Protein AF-A0A6C2UTR2-F1 (afdb_monomer_lite)

Foldseek 3Di:
DDDDDDDPPPPPPPDPPLLVVLLVVCVVLVHDNVLSVLLSVLCVVLVHDSVLSSLLCPLLSVCSVVVADSVVLSVLLSVCSVVSHDSVVSSVSSVLLSVLLVLLLVLLCVLHPDQDPCNNVSSNLSSVLVVLPQDSVLSSCLSPDDDDDDSQQSSLLSVLLSLCVNLPHDNVLSSVLSVVSVVVVHHNVLSVVLSVQQSVCVVVVHDSVVSVVPSPPPVD

Organism: NCBI:txid2750658

pLDDT: mean 91.08, std 14.04, range [39.28, 98.44]

Sequence (220 aa):
MLVCSAAVAGHEQNPSKDWNRLREKNLQLGLPVERVDQTLGACRKSGLPVENADALLCSVYTAQAEGLPTECVFLKIEEGLAKRIAWTDVQAAAGNRLDCLRRADQLVMSGRQERGGQHQHLVMHTCVALESGLPEEVIQSVFSRPGGFRYGRVIHVIEAGETLQLSGLAPKDTLHIMHDCLDRNLNGIEVSRVVDVVLAGHRAGKDFETIHAGLWVQSN

Radius of gyration: 22.05 Å; chains: 1; bounding box: 60×54×58 Å

Structure (mmCIF, N/CA/C/O backbone):
data_AF-A0A6C2UTR2-F1
#
_entry.id   AF-A0A6C2UTR2-F1
#
loop_
_atom_site.group_PDB
_atom_site.id
_atom_site.type_symbol
_atom_site.label_atom_id
_atom_site.label_alt_id
_atom_site.label_comp_id
_atom_site.label_asym_id
_atom_site.label_entity_id
_atom_site.label_seq_id
_atom_site.pdbx_PDB_ins_code
_atom_site.Cartn_x
_atom_site.Cartn_y
_atom_site.Cartn_z
_atom_site.occupancy
_atom_site.B_iso_or_equiv
_atom_site.auth_seq_id
_atom_site.auth_comp_id
_atom_site.auth_asym_id
_atom_site.auth_atom_id
_atom_site.pdbx_PDB_model_num
ATOM 1 N N . MET A 1 1 ? -35.515 43.428 4.720 1.00 42.47 1 MET A N 1
ATOM 2 C CA . MET A 1 1 ? -35.618 42.091 4.095 1.00 42.47 1 MET A CA 1
ATOM 3 C C . MET A 1 1 ? -34.495 41.231 4.641 1.00 42.47 1 MET A C 1
ATOM 5 O O . MET A 1 1 ? -33.436 41.768 4.932 1.00 42.47 1 MET A O 1
ATOM 9 N N . LEU A 1 2 ? -34.810 39.967 4.915 1.00 42.34 2 LEU A N 1
ATOM 10 C CA . LEU A 1 2 ? -34.200 39.119 5.938 1.00 42.34 2 LEU A CA 1
ATOM 11 C C . LEU A 1 2 ? -32.740 38.722 5.683 1.00 42.34 2 LEU A C 1
ATOM 13 O O . LEU A 1 2 ? -32.374 38.296 4.593 1.00 42.34 2 LEU A O 1
ATOM 17 N N . VAL A 1 3 ? -31.960 38.792 6.762 1.00 44.38 3 VAL A N 1
ATOM 18 C CA . VAL A 1 3 ? -30.655 38.153 6.948 1.00 44.38 3 VAL A CA 1
ATOM 19 C C . VAL A 1 3 ? -30.917 36.710 7.385 1.00 44.38 3 VAL A C 1
ATOM 21 O O . VAL A 1 3 ? -31.488 36.492 8.452 1.00 44.38 3 VAL A O 1
ATOM 24 N N . CYS A 1 4 ? -30.525 35.724 6.578 1.00 45.75 4 CYS A N 1
ATOM 25 C CA . CYS A 1 4 ? -30.547 34.315 6.977 1.00 45.75 4 CYS A CA 1
ATOM 26 C C . CYS A 1 4 ? -29.169 33.907 7.502 1.00 45.75 4 CYS A C 1
ATOM 28 O O . CYS A 1 4 ? -28.295 33.477 6.754 1.00 45.75 4 CYS A O 1
ATOM 30 N N . SER A 1 5 ? -29.001 34.039 8.816 1.00 46.03 5 SER A N 1
ATOM 31 C CA . SER A 1 5 ? -28.004 33.301 9.584 1.00 46.03 5 SER A CA 1
ATOM 32 C C . SER A 1 5 ? -28.430 31.834 9.672 1.00 46.03 5 SER A C 1
ATOM 34 O O . SER A 1 5 ? -29.499 31.537 10.199 1.00 46.03 5 SER A O 1
ATOM 36 N N . ALA A 1 6 ? -27.587 30.915 9.207 1.00 44.56 6 ALA A N 1
ATOM 37 C CA . ALA A 1 6 ? -27.685 29.500 9.550 1.00 44.56 6 ALA A CA 1
ATOM 38 C C . ALA A 1 6 ? -26.360 29.068 10.184 1.00 44.56 6 ALA A C 1
ATOM 40 O O . ALA A 1 6 ? -25.422 28.650 9.511 1.00 44.56 6 ALA A O 1
ATOM 41 N N . ALA A 1 7 ? -26.287 29.226 11.504 1.00 48.84 7 ALA A N 1
ATOM 42 C CA . ALA A 1 7 ? -25.289 28.575 12.329 1.00 48.84 7 ALA A CA 1
ATOM 43 C C . ALA A 1 7 ? -25.702 27.107 12.491 1.00 48.84 7 ALA A C 1
ATOM 45 O O . ALA A 1 7 ? -26.646 26.804 13.217 1.00 48.84 7 ALA A O 1
ATOM 46 N N . VAL A 1 8 ? -25.001 26.193 11.821 1.00 44.09 8 VAL A N 1
ATOM 47 C CA . VAL A 1 8 ? -25.040 24.768 12.169 1.00 44.09 8 VAL A CA 1
ATOM 48 C C . VAL A 1 8 ? -23.860 24.510 13.097 1.00 44.09 8 VAL A C 1
ATOM 50 O O . VAL A 1 8 ? -22.810 24.023 12.691 1.00 44.09 8 VAL A O 1
ATOM 53 N N . ALA A 1 9 ? -24.021 24.900 14.360 1.00 42.50 9 ALA A N 1
ATOM 54 C CA . ALA A 1 9 ? -23.202 24.366 15.436 1.00 42.50 9 ALA A CA 1
ATOM 55 C C . ALA A 1 9 ? -23.722 22.951 15.715 1.00 42.50 9 ALA A C 1
ATOM 57 O O . ALA A 1 9 ? -24.730 22.769 16.398 1.00 42.50 9 ALA A O 1
ATOM 58 N N . GLY A 1 10 ? -23.084 21.949 15.108 1.00 39.66 10 GLY A N 1
ATOM 59 C CA . GLY A 1 10 ? -23.336 20.559 15.458 1.00 39.66 10 GLY A CA 1
ATOM 60 C C . GLY A 1 10 ? -23.041 20.373 16.941 1.00 39.66 10 GLY A C 1
ATOM 61 O O . GLY A 1 10 ? -21.934 20.659 17.387 1.00 39.66 10 GLY A O 1
ATOM 62 N N . HIS A 1 11 ? -24.039 19.940 17.710 1.00 42.47 11 HIS A N 1
ATOM 63 C CA . HIS A 1 11 ? -23.833 19.472 19.071 1.00 42.47 11 HIS A CA 1
ATOM 64 C C . HIS A 1 11 ? -22.743 18.397 19.063 1.00 42.47 11 HIS A C 1
ATOM 66 O O . HIS A 1 11 ? -22.973 17.277 18.603 1.00 42.47 11 HIS A O 1
ATOM 72 N N . GLU A 1 12 ? -21.567 18.731 19.592 1.00 47.88 12 GLU A N 1
ATOM 73 C CA . GLU A 1 12 ? -20.592 17.757 20.065 1.00 47.88 12 GLU A CA 1
ATOM 74 C C . GLU A 1 12 ? -21.235 17.011 21.238 1.00 47.88 12 GLU A C 1
ATOM 76 O O . GLU A 1 12 ? -21.092 17.367 22.406 1.00 47.88 12 GLU A O 1
ATOM 81 N N . GLN A 1 13 ? -22.048 16.002 20.921 1.00 56.03 13 GLN A N 1
ATOM 82 C CA . GLN A 1 13 ? -22.496 15.035 21.907 1.00 56.03 13 GLN A CA 1
ATOM 83 C C . GLN A 1 13 ? -21.241 14.386 22.482 1.00 56.03 13 GLN A C 1
ATOM 85 O O . GLN A 1 13 ? -20.500 13.707 21.764 1.00 56.03 13 GLN A O 1
ATOM 90 N N . ASN A 1 14 ? -21.004 14.623 23.773 1.00 60.59 14 ASN A N 1
ATOM 91 C CA . ASN A 1 14 ? -19.973 13.921 24.521 1.00 60.59 14 ASN A CA 1
ATOM 92 C C . ASN A 1 14 ? -20.080 12.418 24.207 1.00 60.59 14 ASN A C 1
ATOM 94 O O . ASN A 1 14 ? -21.179 11.862 24.326 1.00 60.59 14 ASN A O 1
ATOM 98 N N . PRO A 1 15 ? -18.985 11.764 23.773 1.00 70.75 15 PRO A N 1
ATOM 99 C CA . PRO A 1 15 ? -19.014 10.347 23.449 1.00 70.75 15 PRO A CA 1
ATOM 100 C C . PRO A 1 15 ? -19.557 9.545 24.636 1.00 70.75 15 PRO A C 1
ATOM 102 O O . PRO A 1 15 ? -19.283 9.876 25.795 1.00 70.75 15 PRO A O 1
ATOM 105 N N . SER A 1 16 ? -20.328 8.487 24.359 1.00 85.12 16 SER A N 1
ATOM 106 C CA . SER A 1 16 ? -20.772 7.578 25.421 1.00 85.12 16 SER A CA 1
ATOM 107 C C . SER A 1 16 ? -19.560 7.005 26.171 1.00 85.12 16 SER A C 1
ATOM 109 O O . SER A 1 16 ? -18.440 6.971 25.649 1.00 85.12 16 SER A O 1
ATOM 111 N N . LYS A 1 17 ? -19.775 6.530 27.405 1.00 92.38 17 LYS A N 1
ATOM 112 C CA . LYS A 1 17 ? -18.711 5.920 28.224 1.00 92.38 17 LYS A CA 1
ATOM 113 C C . LYS A 1 17 ? -17.965 4.806 27.476 1.00 92.38 17 LYS A C 1
ATOM 115 O O . LYS A 1 17 ? -16.753 4.687 27.629 1.00 92.38 17 LYS A O 1
ATOM 120 N N . ASP A 1 18 ? -18.667 4.054 26.633 1.00 94.88 18 ASP A N 1
ATOM 121 C CA . ASP A 1 18 ? -18.095 2.943 25.870 1.00 94.88 18 ASP A CA 1
ATOM 122 C C . ASP A 1 18 ? -17.128 3.421 24.775 1.00 94.88 18 ASP A C 1
ATOM 124 O O . ASP A 1 18 ? -16.055 2.843 24.612 1.00 94.88 18 ASP A O 1
ATOM 128 N N . TRP A 1 19 ? -17.432 4.533 24.093 1.00 96.69 19 TRP A N 1
ATOM 129 C CA . TRP A 1 19 ? -16.513 5.144 23.122 1.00 96.69 19 TRP A CA 1
ATOM 130 C C . TRP A 1 19 ? -15.239 5.672 23.783 1.00 96.69 19 TRP A C 1
ATOM 132 O O . TRP A 1 19 ? -14.149 5.488 23.242 1.00 96.69 19 TRP A O 1
ATOM 142 N N . ASN A 1 20 ? -15.357 6.293 24.960 1.00 96.31 20 ASN A N 1
ATOM 143 C CA . ASN A 1 20 ? -14.189 6.759 25.713 1.00 96.31 20 ASN A CA 1
ATOM 144 C C . ASN A 1 20 ? -13.318 5.585 26.170 1.00 96.31 20 ASN A C 1
ATOM 146 O O . ASN A 1 20 ? -12.100 5.642 26.035 1.00 96.31 20 ASN A O 1
ATOM 150 N N . ARG A 1 21 ? -13.933 4.484 26.615 1.00 97.31 21 ARG A N 1
ATOM 151 C CA . ARG A 1 21 ? -13.210 3.261 26.976 1.00 97.31 21 ARG A CA 1
ATOM 152 C C . ARG A 1 21 ? -12.480 2.647 25.779 1.00 97.31 21 ARG A C 1
ATOM 154 O O . ARG A 1 21 ? -11.331 2.234 25.917 1.00 97.31 21 ARG A O 1
ATOM 161 N N . LEU A 1 22 ? -13.119 2.598 24.608 1.00 97.50 22 LEU A N 1
ATOM 162 C CA . LEU A 1 22 ? -12.481 2.118 23.379 1.00 97.50 22 LEU A CA 1
ATOM 163 C C . LEU A 1 22 ? -11.300 3.014 22.976 1.00 97.50 22 LEU A C 1
ATOM 165 O O . LEU A 1 22 ? -10.231 2.511 22.625 1.00 97.50 22 LEU A O 1
ATOM 169 N N . ARG A 1 23 ? -11.460 4.336 23.082 1.00 97.62 23 ARG A N 1
ATOM 170 C CA . ARG A 1 23 ? -10.378 5.301 22.863 1.00 97.62 23 ARG A CA 1
ATOM 171 C C . ARG A 1 23 ? -9.209 5.055 23.816 1.00 97.62 23 ARG A C 1
ATOM 173 O O . ARG A 1 23 ? -8.085 4.887 23.360 1.00 97.62 23 ARG A O 1
ATOM 180 N N . GLU A 1 24 ? -9.461 4.981 25.120 1.00 97.94 24 GLU A N 1
ATOM 181 C CA . GLU A 1 24 ? -8.429 4.726 26.136 1.00 97.94 24 GLU A CA 1
ATOM 182 C C . GLU A 1 24 ? -7.691 3.405 25.893 1.00 97.94 24 GLU A C 1
ATOM 184 O O . GLU A 1 24 ? -6.461 3.384 25.945 1.00 97.94 24 GLU A O 1
ATOM 189 N N . LYS A 1 25 ? -8.416 2.333 25.542 1.00 97.50 25 LYS A N 1
ATOM 190 C CA . LYS A 1 25 ? -7.827 1.047 25.131 1.00 97.50 25 LYS A CA 1
ATOM 191 C C . LYS A 1 25 ? -6.823 1.236 23.988 1.00 97.50 25 LYS A C 1
ATOM 193 O O . LYS A 1 25 ? -5.709 0.733 24.070 1.00 97.50 25 LYS A O 1
ATOM 198 N N . ASN A 1 26 ? -7.195 1.969 22.939 1.00 97.50 26 ASN A N 1
ATOM 199 C CA . ASN A 1 26 ? -6.325 2.217 21.785 1.00 97.50 26 ASN A CA 1
ATOM 200 C C . ASN A 1 26 ? -5.063 3.013 22.162 1.00 97.50 26 ASN A C 1
ATOM 202 O O . ASN A 1 26 ? -3.967 2.687 21.710 1.00 97.50 26 ASN A O 1
ATOM 206 N N . LEU A 1 27 ? -5.200 4.023 23.025 1.00 97.56 27 LEU A N 1
ATOM 207 C CA . LEU A 1 27 ? -4.064 4.823 23.494 1.00 97.56 27 LEU A CA 1
ATOM 208 C C . LEU A 1 27 ? -3.104 4.012 24.372 1.00 97.56 27 LEU A C 1
ATOM 210 O O . LEU A 1 27 ? -1.891 4.168 24.262 1.00 97.56 27 LEU A O 1
ATOM 214 N N . GLN A 1 28 ? -3.626 3.108 25.205 1.00 97.50 28 GLN A N 1
ATOM 215 C CA . GLN A 1 28 ? -2.810 2.190 26.009 1.00 97.50 28 GLN A CA 1
ATOM 216 C C . GLN A 1 28 ? -2.001 1.206 25.151 1.00 97.50 28 GLN A C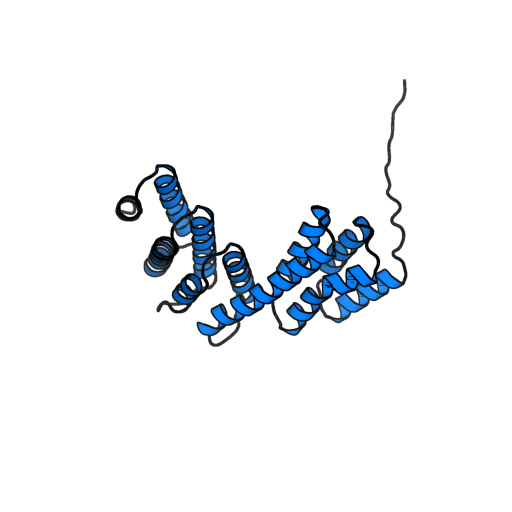 1
ATOM 218 O O . GLN A 1 28 ? -0.939 0.764 25.578 1.00 97.50 28 GLN A O 1
ATOM 223 N N . LEU A 1 29 ? -2.462 0.899 23.933 1.00 96.12 29 LEU A N 1
ATOM 224 C CA . LEU A 1 29 ? -1.715 0.109 22.947 1.00 96.12 29 LEU A CA 1
ATOM 225 C C . LEU A 1 29 ? -0.618 0.917 22.226 1.00 96.12 29 LEU A C 1
ATOM 227 O O . LEU A 1 29 ? 0.095 0.372 21.383 1.00 96.12 29 LEU A O 1
ATOM 231 N N . GLY A 1 30 ? -0.470 2.207 22.545 1.00 96.62 30 GLY A N 1
ATOM 232 C CA . GLY A 1 30 ? 0.535 3.089 21.952 1.00 96.62 30 GLY A CA 1
ATOM 233 C C . GLY A 1 30 ? 0.161 3.625 20.569 1.00 96.62 30 GLY A C 1
ATOM 234 O O . GLY A 1 30 ? 1.041 4.093 19.849 1.00 96.62 30 GLY A O 1
ATOM 235 N N . LEU A 1 31 ? -1.117 3.559 20.179 1.00 97.12 31 LEU A N 1
ATOM 236 C CA . LEU A 1 31 ? -1.581 4.117 18.908 1.00 97.12 31 LEU A CA 1
ATOM 237 C C . LEU A 1 31 ? -1.642 5.659 18.970 1.00 97.12 31 LEU A C 1
ATOM 239 O O . LEU A 1 31 ? -1.995 6.210 20.018 1.00 97.12 31 LEU A O 1
ATOM 243 N N . PRO A 1 32 ? -1.341 6.377 17.867 1.00 96.31 32 PRO A N 1
ATOM 244 C CA . PRO A 1 32 ? -1.358 7.839 17.855 1.00 96.31 32 PRO A CA 1
ATOM 245 C C . PRO A 1 32 ? -2.750 8.412 18.143 1.00 96.31 32 PRO A C 1
ATOM 247 O O . PRO A 1 32 ? -3.731 8.013 17.514 1.00 96.31 32 PRO A O 1
ATOM 250 N N . VAL A 1 33 ? -2.818 9.402 19.041 1.00 96.94 33 VAL A N 1
ATOM 251 C CA . VAL A 1 33 ? -4.075 10.044 19.472 1.00 96.94 33 VAL A CA 1
ATOM 252 C C . VAL A 1 33 ? -4.901 10.534 18.285 1.00 96.94 33 VAL A C 1
ATOM 254 O O . VAL A 1 33 ? -6.084 10.221 18.189 1.00 96.94 33 VAL A O 1
ATOM 257 N N . GLU A 1 34 ? -4.264 11.251 17.359 1.00 97.00 34 GLU A N 1
ATOM 258 C CA . GLU A 1 34 ? -4.920 11.838 16.187 1.00 97.00 34 GLU A CA 1
ATOM 259 C C . GLU A 1 34 ? -5.588 10.773 15.306 1.00 97.00 34 GLU A C 1
ATOM 261 O O . GLU A 1 34 ? -6.735 10.944 14.892 1.00 97.00 34 GLU A O 1
ATOM 266 N N . ARG A 1 35 ? -4.911 9.641 15.074 1.00 96.25 35 ARG A N 1
ATOM 267 C CA . ARG A 1 35 ? -5.432 8.543 14.243 1.00 96.25 35 ARG A CA 1
ATOM 268 C C . ARG A 1 35 ? -6.582 7.816 14.922 1.00 96.25 35 ARG A C 1
ATOM 270 O O . ARG A 1 35 ? -7.610 7.575 14.292 1.00 96.25 35 ARG A O 1
ATOM 277 N N . VAL A 1 36 ? -6.455 7.545 16.222 1.00 97.56 36 VAL A N 1
ATOM 278 C CA . VAL A 1 36 ? -7.532 6.943 17.021 1.00 97.56 36 VAL A CA 1
ATOM 279 C C . VAL A 1 36 ? -8.775 7.833 17.000 1.00 97.56 36 VAL A C 1
ATOM 281 O O . VAL A 1 36 ? -9.871 7.358 16.702 1.00 97.56 36 VAL A O 1
ATOM 284 N N . ASP A 1 37 ? -8.620 9.132 17.256 1.00 97.38 37 ASP A N 1
ATOM 285 C CA . ASP A 1 37 ? -9.743 10.071 17.308 1.00 97.38 37 ASP A CA 1
ATOM 286 C C . ASP A 1 37 ? -10.425 10.240 15.947 1.00 97.38 37 ASP A C 1
ATOM 288 O O . ASP A 1 37 ? -11.661 10.239 15.867 1.00 97.38 37 ASP A O 1
ATOM 292 N N . GLN A 1 38 ? -9.641 10.312 14.871 1.00 97.69 38 GLN A N 1
ATOM 293 C CA . GLN A 1 38 ? -10.151 10.393 13.506 1.00 97.69 38 GLN A CA 1
ATOM 294 C C . GLN A 1 38 ? -10.949 9.141 13.120 1.00 97.69 38 GLN A C 1
ATOM 296 O O . GLN A 1 38 ? -12.109 9.259 12.707 1.00 97.69 38 GLN A O 1
ATOM 301 N N . THR A 1 39 ? -10.378 7.947 13.304 1.00 98.19 39 THR A N 1
ATOM 302 C CA . THR A 1 39 ? -11.033 6.687 12.929 1.00 98.19 39 THR A CA 1
ATOM 303 C C . THR A 1 39 ? -12.283 6.428 13.776 1.00 98.19 39 THR A C 1
ATOM 305 O O . THR A 1 39 ? -13.343 6.124 13.226 1.00 98.19 39 THR A O 1
ATOM 308 N N . LEU A 1 40 ? -12.238 6.637 15.099 1.00 98.06 40 LEU A N 1
ATOM 309 C CA . LEU A 1 40 ? -13.432 6.511 15.950 1.00 98.06 40 LEU A CA 1
ATOM 310 C C . LEU A 1 40 ? -14.497 7.566 15.606 1.00 98.06 40 LEU A C 1
ATOM 312 O O . LEU A 1 40 ? -15.699 7.305 15.696 1.00 98.06 40 LEU A O 1
ATOM 316 N N . GLY A 1 41 ? -14.082 8.764 15.186 1.00 97.12 41 GLY A N 1
ATOM 317 C CA . GLY A 1 41 ? -14.970 9.771 14.611 1.00 97.12 41 GLY A CA 1
ATOM 318 C C . GLY A 1 41 ? -15.674 9.280 13.341 1.00 97.12 41 GLY A C 1
ATOM 319 O O . GLY A 1 41 ? -16.887 9.455 13.214 1.00 97.12 41 GLY A O 1
ATOM 320 N N . ALA A 1 42 ? -14.947 8.629 12.428 1.00 97.50 42 ALA A N 1
ATOM 321 C CA . ALA A 1 42 ? -15.505 8.042 11.209 1.00 97.50 42 ALA A CA 1
ATOM 322 C C . ALA A 1 42 ? -16.491 6.898 11.510 1.00 97.50 42 ALA A C 1
ATOM 324 O O . ALA A 1 42 ? -17.577 6.857 10.923 1.00 97.50 42 ALA A O 1
ATOM 325 N N . CYS A 1 43 ? -16.175 6.025 12.474 1.00 97.62 43 CYS A N 1
ATOM 326 C CA . CYS A 1 43 ? -17.078 4.959 12.915 1.00 97.62 43 CYS A CA 1
ATOM 327 C C . CYS A 1 43 ? -18.399 5.521 13.460 1.00 97.62 43 CYS A C 1
ATOM 329 O O . CYS A 1 43 ? -19.476 5.101 13.033 1.00 97.62 43 CYS A O 1
ATOM 331 N N . ARG A 1 44 ? -18.328 6.533 14.339 1.00 96.69 44 ARG A N 1
ATOM 332 C CA . ARG A 1 44 ? -19.515 7.208 14.892 1.00 96.69 44 ARG A CA 1
ATOM 333 C C . ARG A 1 44 ? -20.367 7.862 13.808 1.00 96.69 44 ARG A C 1
ATOM 335 O O . ARG A 1 44 ? -21.580 7.677 13.793 1.00 96.69 44 ARG A O 1
ATOM 342 N N . LYS A 1 45 ? -19.742 8.588 12.876 1.00 96.19 45 LYS A N 1
ATOM 343 C CA . LYS A 1 45 ? -20.438 9.217 11.736 1.00 96.19 45 LYS A CA 1
ATOM 344 C C . LYS A 1 45 ? -21.130 8.195 10.831 1.00 96.19 45 LYS A C 1
ATOM 346 O O . LYS A 1 45 ? -22.140 8.522 10.218 1.00 96.19 45 LYS A O 1
ATOM 351 N N . SER A 1 46 ? -20.609 6.971 10.779 1.00 95.31 46 SER A N 1
ATOM 352 C CA . SER A 1 46 ? -21.187 5.856 10.021 1.00 95.31 46 SER A CA 1
ATOM 353 C C . SER A 1 46 ? -22.281 5.103 10.791 1.00 95.31 46 SER A C 1
ATOM 355 O O . SER A 1 46 ? -22.821 4.128 10.278 1.00 95.31 46 SER A O 1
ATOM 357 N N . GLY A 1 47 ? -22.613 5.531 12.016 1.00 95.56 47 GLY A N 1
ATOM 358 C CA . GLY A 1 47 ? -23.648 4.909 12.845 1.00 95.56 47 GLY A CA 1
ATOM 359 C C . GLY A 1 47 ? -23.264 3.535 13.396 1.00 95.56 47 GLY A C 1
ATOM 360 O O . GLY A 1 47 ? -24.148 2.751 13.736 1.00 95.56 47 GLY A O 1
ATOM 361 N N . LEU A 1 48 ? -21.967 3.216 13.465 1.00 96.69 48 LEU A N 1
ATOM 362 C CA . LEU A 1 48 ? -21.515 1.913 13.943 1.00 96.69 48 LEU A CA 1
ATOM 363 C C . LEU A 1 48 ? -21.674 1.782 15.464 1.00 96.69 48 LEU A C 1
ATOM 365 O O . LEU A 1 48 ? -21.291 2.703 16.187 1.00 96.69 48 LEU A O 1
ATOM 369 N N . PRO A 1 49 ? -22.162 0.633 15.967 1.00 96.75 49 PRO A N 1
ATOM 370 C CA . PRO A 1 49 ? -22.013 0.262 17.371 1.00 96.75 49 PRO A CA 1
ATOM 371 C C . PRO A 1 49 ? -20.535 0.185 17.780 1.00 96.75 49 PRO A C 1
ATOM 373 O O . PRO A 1 49 ? -19.667 -0.104 16.949 1.00 96.75 49 PRO A O 1
ATOM 376 N N . VAL A 1 50 ? -20.246 0.414 19.065 1.00 97.06 50 VAL A N 1
ATOM 377 C CA . VAL A 1 50 ? -18.873 0.401 19.611 1.00 97.06 50 VAL A CA 1
ATOM 378 C C . VAL A 1 50 ? -18.200 -0.950 19.391 1.00 97.06 50 VAL A C 1
ATOM 380 O O . VAL A 1 50 ? -17.014 -1.002 19.079 1.00 97.06 50 VAL A O 1
ATOM 383 N N . GLU A 1 51 ? -18.954 -2.039 19.503 1.00 96.88 51 GLU A N 1
ATOM 384 C CA . GLU A 1 51 ? -18.465 -3.407 19.348 1.00 96.88 51 GLU A CA 1
ATOM 385 C C . GLU A 1 51 ? -17.967 -3.654 17.918 1.00 96.88 51 GLU A C 1
ATOM 387 O O . GLU A 1 51 ? -16.902 -4.236 17.715 1.00 96.88 51 GLU A O 1
ATOM 392 N N . ASN A 1 52 ? -18.690 -3.134 16.921 1.00 97.94 52 ASN A N 1
ATOM 393 C CA . ASN A 1 52 ? -18.296 -3.238 15.515 1.00 97.94 52 ASN A CA 1
ATOM 394 C C . ASN A 1 52 ? -17.105 -2.323 15.200 1.00 97.94 52 ASN A C 1
ATOM 396 O O . ASN A 1 52 ? -16.247 -2.682 14.395 1.00 97.94 52 ASN A O 1
ATOM 400 N N . ALA A 1 53 ? -17.026 -1.152 15.839 1.00 97.75 53 ALA A N 1
ATOM 401 C CA . ALA A 1 53 ? -15.866 -0.274 15.720 1.00 97.75 53 ALA A CA 1
ATOM 402 C C . ALA A 1 53 ? -14.601 -0.913 16.318 1.00 97.75 53 ALA A C 1
ATOM 404 O O . ALA A 1 53 ? -13.536 -0.828 15.712 1.00 97.75 53 ALA A O 1
ATOM 405 N N . ASP A 1 54 ? -14.711 -1.596 17.463 1.00 98.00 54 ASP A N 1
ATOM 406 C CA . ASP A 1 54 ? -13.591 -2.339 18.050 1.00 98.00 54 ASP A CA 1
ATOM 407 C C . ASP A 1 54 ? -13.168 -3.516 17.153 1.00 98.00 54 ASP A C 1
ATOM 409 O O . ASP A 1 54 ? -11.978 -3.722 16.924 1.00 98.00 54 ASP A O 1
ATOM 413 N N . ALA A 1 55 ? -14.135 -4.234 16.569 1.00 97.12 55 ALA A N 1
ATOM 414 C CA . ALA A 1 55 ? -13.872 -5.324 15.628 1.00 97.12 55 ALA A CA 1
ATOM 415 C C . ALA A 1 55 ? -13.175 -4.854 14.334 1.00 97.12 55 ALA A C 1
ATOM 417 O O . ALA A 1 55 ? -12.313 -5.560 13.805 1.00 97.12 55 ALA A O 1
ATOM 418 N N . LEU A 1 56 ? -13.508 -3.660 13.830 1.00 97.06 56 LEU A N 1
ATOM 419 C CA . LEU A 1 56 ? -12.814 -3.034 12.695 1.00 97.06 56 LEU A CA 1
ATOM 420 C C . LEU A 1 56 ? -11.341 -2.744 13.004 1.00 97.06 56 LEU A C 1
ATOM 422 O O . LEU A 1 56 ? -10.487 -2.878 12.130 1.00 97.06 56 LEU A O 1
ATOM 426 N N . LEU A 1 57 ? -11.036 -2.370 14.248 1.00 98.06 57 LEU A N 1
ATOM 427 C CA . LEU A 1 57 ? -9.684 -2.032 14.687 1.00 98.06 57 LEU A CA 1
ATOM 428 C C . LEU A 1 57 ? -8.814 -3.260 14.999 1.00 98.06 57 LEU A C 1
ATOM 430 O O . LEU A 1 57 ? -7.612 -3.100 15.205 1.00 98.06 57 LEU A O 1
ATOM 434 N N . CYS A 1 58 ? -9.356 -4.485 14.971 1.00 98.00 58 CYS A N 1
ATOM 435 C CA . CYS A 1 58 ? -8.579 -5.706 15.213 1.00 98.00 58 CYS A CA 1
ATOM 436 C C . CYS A 1 58 ? -7.312 -5.790 14.346 1.00 98.00 58 CYS A C 1
ATOM 438 O O . CYS A 1 58 ? -6.234 -6.044 14.880 1.00 98.00 58 CYS A O 1
ATOM 440 N N . SER A 1 59 ? -7.407 -5.497 13.045 1.00 98.19 59 SER A N 1
ATOM 441 C CA . SER A 1 59 ? -6.242 -5.517 12.148 1.00 98.19 59 SER A CA 1
ATOM 442 C C . SER A 1 59 ? -5.190 -4.464 12.517 1.00 98.19 59 SER A C 1
ATOM 444 O O . SER A 1 59 ? -3.996 -4.705 12.347 1.00 98.19 59 SER A O 1
ATOM 446 N N . VAL A 1 60 ? -5.608 -3.318 13.065 1.00 98.38 60 VAL A N 1
ATOM 447 C CA . VAL A 1 60 ? -4.700 -2.271 13.561 1.00 98.38 60 VAL A CA 1
ATOM 448 C C . VAL A 1 60 ? -3.964 -2.754 14.809 1.00 98.38 60 VAL A C 1
ATOM 450 O O . VAL A 1 60 ? -2.748 -2.595 14.901 1.00 98.38 60 VAL A O 1
ATOM 453 N N . TYR A 1 61 ? -4.676 -3.382 15.751 1.00 98.25 61 TYR A N 1
ATOM 454 C CA . TYR A 1 61 ? -4.066 -3.945 16.960 1.00 98.25 61 TYR A CA 1
ATOM 455 C C . TYR A 1 61 ? -3.020 -4.999 16.613 1.00 98.25 61 TYR A C 1
ATOM 457 O O . TYR A 1 61 ? -1.924 -4.994 17.172 1.00 98.25 61 TYR A O 1
ATOM 465 N N . THR A 1 62 ? -3.344 -5.880 15.668 1.00 98.25 62 THR A N 1
ATOM 466 C CA . THR A 1 62 ? -2.425 -6.920 15.217 1.00 98.25 62 THR A CA 1
ATOM 467 C C . THR A 1 62 ? -1.211 -6.332 14.499 1.00 98.25 62 THR A C 1
ATOM 469 O O . THR A 1 62 ? -0.091 -6.708 14.832 1.00 98.25 62 THR A O 1
ATOM 472 N N . ALA A 1 63 ? -1.395 -5.354 13.602 1.00 98.00 63 ALA A N 1
ATOM 473 C CA . ALA A 1 63 ? -0.276 -4.653 12.967 1.00 98.00 63 ALA A CA 1
ATOM 474 C C . ALA A 1 63 ? 0.659 -4.009 14.007 1.00 98.00 63 ALA A C 1
ATOM 476 O O . ALA A 1 63 ? 1.873 -4.193 13.939 1.00 98.00 63 ALA A O 1
ATOM 477 N N . GLN A 1 64 ? 0.098 -3.319 15.007 1.00 97.19 64 GLN A N 1
ATOM 478 C CA . GLN A 1 64 ? 0.864 -2.697 16.090 1.00 97.19 64 GLN A CA 1
ATOM 479 C C . GLN A 1 64 ? 1.664 -3.732 16.893 1.00 97.19 64 GLN A C 1
ATOM 481 O O . GLN A 1 64 ? 2.848 -3.524 17.156 1.00 97.19 64 GLN A O 1
ATOM 486 N N . ALA A 1 65 ? 1.037 -4.854 17.261 1.00 97.19 65 ALA A N 1
ATOM 487 C CA . ALA A 1 65 ? 1.681 -5.927 18.018 1.00 97.19 65 ALA A CA 1
ATOM 488 C C . ALA A 1 65 ? 2.830 -6.599 17.241 1.00 97.19 65 ALA A C 1
ATOM 490 O O . ALA A 1 65 ? 3.810 -7.030 17.843 1.00 97.19 65 ALA A O 1
ATOM 491 N N . GLU A 1 66 ? 2.737 -6.654 15.910 1.00 96.12 66 GLU A N 1
ATOM 492 C CA . GLU A 1 66 ? 3.774 -7.195 15.017 1.00 96.12 66 GLU A CA 1
ATOM 493 C C . GLU A 1 66 ? 4.856 -6.155 14.641 1.00 96.12 66 GLU A C 1
ATOM 495 O O . GLU A 1 66 ? 5.837 -6.462 13.951 1.00 96.12 66 GLU A O 1
ATOM 500 N N . GLY A 1 67 ? 4.708 -4.907 15.101 1.00 94.94 67 GLY A N 1
ATOM 501 C CA . GLY A 1 67 ? 5.592 -3.791 14.754 1.00 94.94 67 GLY A CA 1
ATOM 502 C C . GLY A 1 67 ? 5.485 -3.355 13.287 1.00 94.94 67 GLY A C 1
ATOM 503 O O . GLY A 1 67 ? 6.428 -2.763 12.752 1.00 94.94 67 GLY A O 1
ATOM 504 N N . LEU A 1 68 ? 4.363 -3.669 12.636 1.00 96.50 68 LEU A N 1
ATOM 505 C CA . LEU A 1 68 ? 4.051 -3.288 11.262 1.00 96.50 68 LEU A CA 1
ATOM 506 C C . LEU A 1 68 ? 3.463 -1.865 11.198 1.00 96.50 68 LEU A C 1
ATOM 508 O O . LEU A 1 68 ? 2.900 -1.376 12.180 1.00 96.50 68 LEU A O 1
ATOM 512 N N . PRO A 1 69 ? 3.555 -1.186 10.040 1.00 95.94 69 PRO A N 1
ATOM 513 C CA . PRO A 1 69 ? 2.940 0.125 9.845 1.00 95.94 69 PRO A CA 1
ATOM 514 C C . PRO A 1 69 ? 1.411 0.081 10.004 1.00 95.94 69 PRO A C 1
ATOM 516 O O . PRO A 1 69 ? 0.704 -0.510 9.190 1.00 95.94 69 PRO A O 1
ATOM 519 N N . THR A 1 70 ? 0.881 0.758 11.022 1.00 97.19 70 THR A N 1
ATOM 520 C CA . THR A 1 70 ? -0.567 0.807 11.305 1.00 97.19 70 THR A CA 1
ATOM 521 C C . THR A 1 70 ? -1.320 1.816 10.436 1.00 97.19 70 THR A C 1
ATOM 523 O O . THR A 1 70 ? -2.504 1.629 10.155 1.00 97.19 70 THR A O 1
ATOM 526 N N . GLU A 1 71 ? -0.633 2.859 9.961 1.00 95.62 71 GLU A N 1
ATOM 527 C CA . GLU A 1 71 ? -1.226 3.989 9.236 1.00 95.62 71 GLU A CA 1
ATOM 528 C C . GLU A 1 71 ? -2.044 3.554 8.015 1.00 95.62 71 GLU A C 1
ATOM 530 O O . GLU A 1 71 ? -3.183 3.974 7.819 1.00 95.62 71 GLU A O 1
ATOM 535 N N . CYS A 1 72 ? -1.496 2.647 7.209 1.00 94.44 72 CYS A N 1
ATOM 536 C CA . CYS A 1 72 ? -2.172 2.188 6.002 1.00 94.44 72 CYS A CA 1
ATOM 537 C C . CYS A 1 72 ? -3.407 1.313 6.290 1.00 94.44 72 CYS A C 1
ATOM 539 O O . CYS A 1 72 ? -4.285 1.219 5.432 1.00 94.44 72 CYS A O 1
ATOM 541 N N . VAL A 1 73 ? -3.508 0.697 7.475 1.00 98.00 73 VAL A N 1
ATOM 542 C CA . VAL A 1 73 ? -4.705 -0.044 7.903 1.00 98.00 73 VAL A CA 1
ATOM 543 C C . VAL A 1 73 ? -5.788 0.939 8.344 1.00 98.00 73 VAL A C 1
ATOM 545 O O . VAL A 1 73 ? -6.933 0.809 7.911 1.00 98.00 73 VAL A O 1
ATOM 548 N N . PHE A 1 74 ? -5.425 1.970 9.117 1.00 98.19 74 PHE A N 1
ATOM 549 C CA . PHE A 1 74 ? -6.346 3.054 9.471 1.00 98.19 74 PHE A CA 1
ATOM 550 C C . PHE A 1 74 ? -6.935 3.727 8.228 1.00 98.19 74 PHE A C 1
ATOM 552 O O . PHE A 1 74 ? -8.156 3.809 8.102 1.00 98.19 74 PHE A O 1
ATOM 559 N N . LEU A 1 75 ? -6.092 4.128 7.269 1.00 97.00 75 LEU A N 1
ATOM 560 C CA . LEU A 1 75 ? -6.550 4.757 6.025 1.00 97.00 75 LEU A CA 1
ATOM 561 C C . LEU A 1 75 ? -7.531 3.867 5.253 1.00 97.00 75 LEU A C 1
ATOM 563 O O . LEU A 1 75 ? -8.528 4.367 4.740 1.00 97.00 75 LEU A O 1
ATOM 567 N N . LYS A 1 76 ? -7.295 2.548 5.208 1.00 97.75 76 LYS A N 1
ATOM 568 C CA . LYS A 1 76 ? -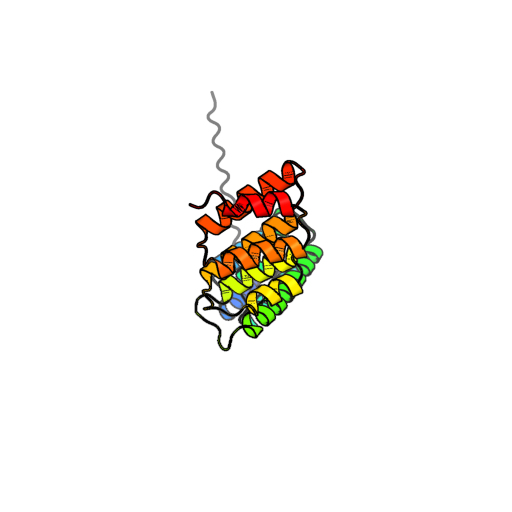8.194 1.596 4.537 1.00 97.75 76 LYS A CA 1
ATOM 569 C C . LYS A 1 76 ? -9.576 1.552 5.193 1.00 97.75 76 LYS A C 1
ATOM 571 O O . LYS A 1 76 ? -10.587 1.529 4.490 1.00 97.75 76 LYS A O 1
ATOM 576 N N . ILE A 1 77 ? -9.618 1.565 6.528 1.00 98.38 77 ILE A N 1
ATOM 577 C CA . ILE A 1 77 ? -10.866 1.607 7.300 1.00 98.38 77 ILE A CA 1
ATOM 578 C C . ILE A 1 77 ? -11.603 2.922 7.027 1.00 98.38 77 ILE A C 1
ATOM 580 O O . ILE A 1 77 ? -12.774 2.914 6.648 1.00 98.38 77 ILE A O 1
ATOM 584 N N . GLU A 1 78 ? -10.911 4.050 7.174 1.00 98.19 78 GLU A N 1
ATOM 585 C CA . GLU A 1 78 ? -11.473 5.391 6.991 1.00 98.19 78 GLU A CA 1
ATOM 586 C C . GLU A 1 78 ? -12.008 5.606 5.568 1.00 98.19 78 GLU A C 1
ATOM 588 O O . GLU A 1 78 ? -13.111 6.126 5.398 1.00 98.19 78 GLU A O 1
ATOM 593 N N . GLU A 1 79 ? -11.272 5.154 4.550 1.00 97.81 79 GLU A N 1
ATOM 594 C CA . GLU A 1 79 ? -11.687 5.196 3.147 1.00 97.81 79 GLU A CA 1
ATOM 595 C C . GLU A 1 79 ? -12.960 4.372 2.908 1.00 97.81 79 GLU A C 1
ATOM 597 O O . GLU A 1 79 ? -13.905 4.855 2.277 1.00 97.81 79 GLU A O 1
ATOM 602 N N . GLY A 1 80 ? -13.009 3.140 3.426 1.00 98.25 80 GLY A N 1
ATOM 603 C CA . GLY A 1 80 ? -14.169 2.260 3.290 1.00 98.25 80 GLY A CA 1
ATOM 604 C C . GLY A 1 80 ? -15.429 2.855 3.922 1.00 98.25 80 GLY A C 1
ATOM 605 O O . GLY A 1 80 ? -16.489 2.889 3.290 1.00 98.25 80 GLY A O 1
ATOM 606 N N . LEU A 1 81 ? -15.298 3.405 5.132 1.00 98.19 81 LEU A N 1
ATOM 607 C CA . LEU A 1 81 ? -16.389 4.094 5.824 1.00 98.19 81 LEU A CA 1
ATOM 608 C C . LEU A 1 81 ? -16.836 5.358 5.074 1.00 98.19 81 LEU A C 1
ATOM 610 O O . LEU A 1 81 ? -18.035 5.573 4.891 1.00 98.19 81 LEU A O 1
ATOM 614 N N . ALA A 1 82 ? -15.898 6.167 4.570 1.00 97.69 82 ALA A N 1
ATOM 615 C CA . ALA A 1 82 ? -16.211 7.363 3.784 1.00 97.69 82 ALA A CA 1
ATOM 616 C C . ALA A 1 82 ? -16.972 7.030 2.488 1.00 97.69 82 ALA A C 1
ATOM 618 O O . ALA A 1 82 ? -17.890 7.756 2.098 1.00 97.69 82 ALA A O 1
ATOM 619 N N . 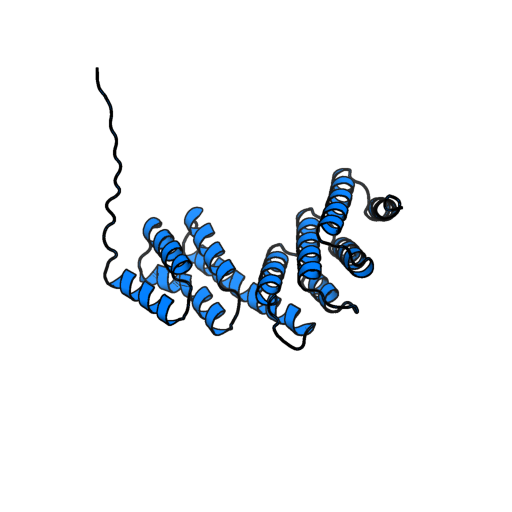LYS A 1 83 ? -16.641 5.899 1.855 1.00 97.88 83 LYS A N 1
ATOM 620 C CA . LYS A 1 83 ? -17.335 5.355 0.678 1.00 97.88 83 LYS A CA 1
ATOM 621 C C . LYS A 1 83 ? -18.647 4.633 1.014 1.00 97.88 83 LYS A C 1
ATOM 623 O O . LYS A 1 83 ? -19.304 4.136 0.103 1.00 97.88 83 LYS A O 1
ATOM 628 N N . ARG A 1 84 ? -19.054 4.606 2.292 1.00 97.50 84 ARG A N 1
ATOM 629 C CA . ARG A 1 84 ? -20.270 3.940 2.798 1.00 97.50 84 ARG A CA 1
ATOM 630 C C . ARG A 1 84 ? -20.322 2.448 2.457 1.00 97.50 84 ARG A C 1
ATOM 632 O O . ARG A 1 84 ? -21.395 1.899 2.215 1.00 97.50 84 ARG A O 1
ATOM 639 N N . ILE A 1 85 ? -19.160 1.804 2.425 1.00 98.25 85 ILE A N 1
ATOM 640 C CA . ILE A 1 85 ? -19.050 0.355 2.269 1.00 98.25 85 ILE A CA 1
ATOM 641 C C . ILE A 1 85 ? -19.532 -0.318 3.561 1.00 98.25 85 ILE A C 1
ATOM 643 O O . ILE A 1 85 ? -19.358 0.228 4.654 1.00 98.25 85 ILE A O 1
ATOM 647 N N . ALA A 1 86 ? -20.156 -1.495 3.450 1.00 97.69 86 ALA A N 1
ATOM 648 C CA . ALA A 1 86 ? -20.598 -2.249 4.617 1.00 97.69 86 ALA A CA 1
ATOM 649 C C . ALA A 1 86 ? -19.406 -2.556 5.537 1.00 97.69 86 ALA A C 1
ATOM 651 O O . ALA A 1 86 ? -18.337 -2.951 5.076 1.00 97.69 86 ALA A O 1
ATOM 652 N N . TRP A 1 87 ? -19.579 -2.381 6.849 1.00 97.69 87 TRP A N 1
ATOM 653 C CA . TRP A 1 87 ? -18.459 -2.457 7.794 1.00 97.69 87 TRP A CA 1
ATOM 654 C C . TRP A 1 87 ? -17.761 -3.823 7.798 1.00 97.69 87 TRP A C 1
ATOM 656 O O . TRP A 1 87 ? -16.557 -3.884 8.015 1.00 97.69 87 TRP A O 1
ATOM 666 N N . THR A 1 88 ? -18.486 -4.905 7.509 1.00 98.12 88 THR A N 1
ATOM 667 C CA . THR A 1 88 ? -17.921 -6.253 7.366 1.00 98.12 88 THR A CA 1
ATOM 668 C C . THR A 1 88 ? -16.961 -6.347 6.180 1.00 98.12 88 THR A C 1
ATOM 670 O O . THR A 1 88 ? -15.905 -6.962 6.293 1.00 98.12 88 THR A O 1
ATOM 673 N N . ASP A 1 89 ? -17.275 -5.682 5.067 1.00 98.44 89 ASP A N 1
ATOM 674 C CA . ASP A 1 89 ? -16.407 -5.645 3.886 1.00 98.44 89 ASP A CA 1
ATOM 675 C C . ASP A 1 89 ? -15.193 -4.740 4.135 1.00 98.44 89 ASP A C 1
ATOM 677 O O . ASP A 1 89 ? -14.081 -5.058 3.716 1.00 98.44 89 ASP A O 1
ATOM 681 N N . VAL A 1 90 ? -15.375 -3.640 4.879 1.00 98.44 90 VAL A N 1
ATOM 682 C CA . VAL A 1 90 ? -14.263 -2.790 5.340 1.00 98.44 90 VAL A CA 1
ATOM 683 C C . VAL A 1 90 ? -13.328 -3.574 6.264 1.00 98.44 90 VAL A C 1
ATOM 685 O O . VAL A 1 90 ? -12.111 -3.497 6.107 1.00 98.44 90 VAL A O 1
ATOM 688 N N . GLN A 1 91 ? -13.879 -4.369 7.186 1.00 98.44 91 GLN A N 1
ATOM 689 C CA . GLN A 1 91 ? -13.105 -5.235 8.074 1.00 98.44 91 GLN A CA 1
ATOM 690 C C . GLN A 1 91 ? -12.307 -6.271 7.277 1.00 98.44 91 GLN A C 1
ATOM 692 O O . GLN A 1 91 ? -11.105 -6.415 7.498 1.00 98.44 91 GLN A O 1
ATOM 697 N N . ALA A 1 92 ? -12.944 -6.948 6.318 1.00 98.38 92 ALA A N 1
ATOM 698 C CA . ALA A 1 92 ? -12.269 -7.901 5.442 1.00 98.38 92 ALA A CA 1
ATOM 699 C C . ALA A 1 92 ? -11.144 -7.227 4.636 1.00 98.38 92 ALA A C 1
ATOM 701 O O . ALA A 1 92 ? -10.029 -7.742 4.573 1.00 98.38 92 ALA A O 1
ATOM 702 N N . ALA A 1 93 ? -11.389 -6.034 4.086 1.00 98.12 93 ALA A N 1
ATOM 703 C CA . ALA A 1 93 ? -10.384 -5.276 3.347 1.00 98.12 93 ALA A CA 1
ATOM 704 C C . ALA A 1 93 ? -9.206 -4.820 4.230 1.00 98.12 93 ALA A C 1
ATOM 706 O O . ALA A 1 93 ? -8.061 -4.839 3.779 1.00 98.12 93 ALA A O 1
ATOM 707 N N . ALA A 1 94 ? -9.460 -4.442 5.486 1.00 98.31 94 ALA A N 1
ATOM 708 C CA . ALA A 1 94 ? -8.416 -4.128 6.460 1.00 98.31 94 ALA A CA 1
ATOM 709 C C . ALA A 1 94 ? -7.614 -5.378 6.874 1.00 98.31 94 ALA A C 1
ATOM 711 O O . ALA A 1 94 ? -6.406 -5.289 7.083 1.00 98.31 94 ALA A O 1
ATOM 712 N N . GLY A 1 95 ? -8.261 -6.546 6.968 1.00 98.25 95 GLY A N 1
ATOM 713 C CA . GLY A 1 95 ? -7.597 -7.843 7.145 1.00 98.25 95 GLY A CA 1
ATOM 714 C C . GLY A 1 95 ? -6.664 -8.181 5.982 1.00 98.25 95 GLY A C 1
ATOM 715 O O . GLY A 1 95 ? -5.483 -8.439 6.197 1.00 98.25 95 GLY A O 1
ATOM 716 N N . ASN A 1 96 ? -7.147 -8.050 4.744 1.00 97.81 96 ASN A N 1
ATOM 717 C CA . ASN A 1 96 ? -6.325 -8.250 3.547 1.00 97.81 96 ASN A CA 1
ATOM 718 C C . ASN A 1 96 ? -5.112 -7.301 3.517 1.00 97.81 96 ASN A C 1
ATOM 720 O O . ASN A 1 96 ? -4.013 -7.723 3.155 1.00 97.81 96 ASN A O 1
ATOM 724 N N . ARG A 1 97 ? -5.285 -6.042 3.949 1.00 98.06 97 ARG A N 1
ATOM 725 C CA . ARG A 1 97 ? -4.191 -5.062 4.087 1.00 98.06 97 ARG A CA 1
ATOM 726 C C . ARG A 1 97 ? -3.133 -5.509 5.086 1.00 98.06 97 ARG A C 1
ATOM 728 O O . ARG A 1 97 ? -1.944 -5.408 4.794 1.00 98.06 97 ARG A O 1
ATOM 735 N N . LEU A 1 98 ? -3.543 -6.035 6.237 1.00 98.38 98 LEU A N 1
ATOM 736 C CA . LEU A 1 98 ? -2.623 -6.609 7.219 1.00 98.38 98 LEU A CA 1
ATOM 737 C C . LEU A 1 98 ? -1.833 -7.793 6.635 1.00 98.38 98 LEU A C 1
ATOM 739 O O . LEU A 1 98 ? -0.617 -7.863 6.804 1.00 98.38 98 LEU A O 1
ATOM 743 N N . ASP A 1 99 ? -2.486 -8.690 5.898 1.00 98.06 99 ASP A N 1
ATOM 744 C CA . ASP A 1 99 ? -1.797 -9.820 5.263 1.00 98.06 99 ASP A CA 1
ATOM 745 C C . ASP A 1 99 ? -0.830 -9.370 4.158 1.00 98.06 99 ASP A C 1
ATOM 747 O O . ASP A 1 99 ? 0.248 -9.947 3.989 1.00 98.06 99 ASP A O 1
ATOM 751 N N . CYS A 1 100 ? -1.158 -8.302 3.427 1.00 97.94 100 CYS A N 1
ATOM 752 C CA . CYS A 1 100 ? -0.234 -7.678 2.479 1.00 97.94 100 CYS A CA 1
ATOM 753 C C . CYS A 1 100 ? 0.960 -7.022 3.185 1.00 97.94 100 CYS A C 1
ATOM 755 O O . CYS A 1 100 ? 2.083 -7.166 2.709 1.00 97.94 100 CYS A O 1
ATOM 757 N N . LEU A 1 101 ? 0.755 -6.364 4.331 1.00 98.38 101 LEU A N 1
ATOM 758 C CA . LEU A 1 101 ? 1.844 -5.805 5.139 1.00 98.38 101 LEU A CA 1
ATOM 759 C C . LEU A 1 101 ? 2.809 -6.883 5.631 1.00 98.38 101 LEU A C 1
ATOM 761 O O . LEU A 1 101 ? 4.018 -6.682 5.566 1.00 98.38 101 LEU A O 1
ATOM 765 N N . ARG A 1 102 ? 2.295 -8.027 6.095 1.00 98.19 102 ARG A N 1
ATOM 766 C CA . ARG A 1 102 ? 3.128 -9.157 6.536 1.00 98.19 102 ARG A CA 1
ATOM 767 C C . ARG A 1 102 ? 4.007 -9.679 5.406 1.00 98.19 102 ARG A C 1
ATOM 769 O O . ARG A 1 102 ? 5.207 -9.856 5.598 1.00 98.19 102 ARG A O 1
ATOM 776 N N . ARG A 1 103 ? 3.426 -9.878 4.219 1.00 97.88 103 ARG A N 1
ATOM 777 C CA . ARG A 1 103 ? 4.171 -10.301 3.022 1.00 97.88 103 ARG A CA 1
ATOM 778 C C . ARG A 1 103 ? 5.200 -9.254 2.597 1.00 97.88 103 ARG A C 1
ATOM 780 O O . ARG A 1 103 ? 6.354 -9.590 2.357 1.00 97.88 103 ARG A O 1
ATOM 787 N N . ALA A 1 104 ? 4.820 -7.979 2.585 1.00 97.38 104 ALA A N 1
ATOM 788 C CA . ALA A 1 104 ? 5.733 -6.879 2.296 1.00 97.38 104 ALA A CA 1
ATOM 789 C C . ALA A 1 104 ? 6.913 -6.824 3.283 1.00 97.38 104 ALA A C 1
ATOM 791 O O . ALA A 1 104 ? 8.056 -6.686 2.852 1.00 97.38 104 ALA A O 1
ATOM 792 N N . ASP A 1 105 ? 6.666 -6.977 4.588 1.00 96.38 105 ASP A N 1
ATOM 793 C CA . ASP A 1 105 ? 7.719 -7.030 5.611 1.00 96.38 105 ASP A CA 1
ATOM 794 C C . ASP A 1 105 ? 8.672 -8.201 5.367 1.00 96.38 105 ASP A C 1
ATOM 796 O O . ASP A 1 105 ? 9.885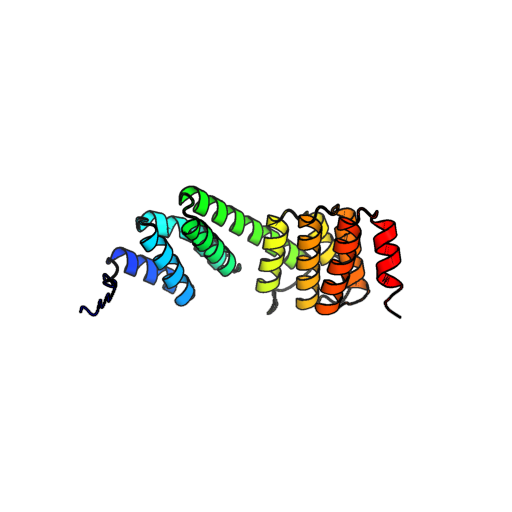 -8.005 5.367 1.00 96.38 105 ASP A O 1
ATOM 800 N N . GLN A 1 106 ? 8.143 -9.390 5.064 1.00 95.38 106 GLN A N 1
ATOM 801 C CA . GLN A 1 106 ? 8.952 -10.566 4.732 1.00 95.38 106 GLN A CA 1
ATOM 802 C C . GLN A 1 106 ? 9.841 -10.331 3.506 1.00 95.38 106 GLN A C 1
ATOM 804 O O . GLN A 1 106 ? 11.030 -10.645 3.552 1.00 95.38 106 GLN A O 1
ATOM 809 N N . LEU A 1 107 ? 9.310 -9.730 2.437 1.00 94.69 107 LEU A N 1
ATOM 810 C CA . LEU A 1 107 ? 10.087 -9.404 1.236 1.00 94.69 107 LEU A CA 1
ATOM 811 C C . LEU A 1 107 ? 11.203 -8.404 1.544 1.00 94.69 107 LEU A C 1
ATOM 813 O O . LEU A 1 107 ? 12.361 -8.650 1.200 1.00 94.69 107 LEU A O 1
ATOM 817 N N . VAL A 1 108 ? 10.884 -7.312 2.245 1.00 93.25 108 VAL A N 1
ATOM 818 C CA . VAL A 1 108 ? 11.867 -6.284 2.619 1.00 93.25 108 VAL A CA 1
ATOM 819 C C . VAL A 1 108 ? 12.951 -6.864 3.532 1.00 93.25 108 VAL A C 1
ATOM 821 O O . VAL A 1 108 ? 14.134 -6.567 3.346 1.00 93.25 108 VAL A O 1
ATOM 824 N N . MET A 1 109 ? 12.564 -7.707 4.493 1.00 91.62 109 MET A N 1
ATOM 825 C CA . MET A 1 109 ? 13.488 -8.378 5.406 1.00 91.62 109 MET A CA 1
ATOM 826 C C . MET A 1 109 ? 14.295 -9.482 4.719 1.00 91.62 109 MET A C 1
ATOM 828 O O . MET A 1 109 ? 15.424 -9.718 5.116 1.00 91.62 109 MET A O 1
ATOM 832 N N . SER A 1 110 ? 13.805 -10.129 3.660 1.00 88.38 110 SER A N 1
ATOM 833 C CA . SER A 1 110 ? 14.595 -11.144 2.941 1.00 88.38 110 SER A CA 1
ATOM 834 C C . SER A 1 110 ? 15.857 -10.562 2.288 1.00 88.38 110 SER A C 1
ATOM 836 O O . SER A 1 110 ? 16.882 -11.234 2.200 1.00 88.38 110 SER A O 1
ATOM 838 N N . GLY A 1 111 ? 15.811 -9.285 1.893 1.00 81.00 111 GLY A N 1
ATOM 839 C CA . GLY A 1 111 ? 16.955 -8.555 1.347 1.00 81.00 111 GLY A CA 1
ATOM 840 C C . GLY A 1 111 ? 17.821 -7.850 2.397 1.00 81.00 111 GLY A C 1
ATOM 841 O O . GLY A 1 111 ? 18.723 -7.096 2.022 1.00 81.00 111 GLY A O 1
ATOM 842 N N . ARG A 1 112 ? 17.536 -7.999 3.703 1.00 78.44 112 ARG A N 1
ATOM 843 C CA . ARG A 1 112 ? 18.144 -7.191 4.780 1.00 78.44 112 ARG A CA 1
ATOM 844 C C . ARG A 1 112 ? 18.352 -7.974 6.076 1.00 78.44 112 ARG A C 1
ATOM 846 O O . ARG A 1 112 ? 17.658 -8.929 6.369 1.00 78.44 112 ARG A O 1
ATOM 853 N N . GLN A 1 113 ? 19.299 -7.528 6.900 1.00 75.94 113 GLN A N 1
ATOM 854 C CA . GLN A 1 113 ? 19.520 -8.136 8.221 1.00 75.94 113 GLN A CA 1
ATOM 855 C C . GLN A 1 113 ? 18.790 -7.411 9.361 1.00 75.94 113 GLN A C 1
ATOM 857 O O . GLN A 1 113 ? 18.493 -8.032 10.375 1.00 75.94 113 GLN A O 1
ATOM 862 N N . GLU A 1 114 ? 18.458 -6.123 9.202 1.00 81.75 114 GLU A N 1
ATOM 863 C CA . GLU A 1 114 ? 17.874 -5.306 10.275 1.00 81.75 114 GLU A CA 1
ATOM 864 C C . GLU A 1 114 ? 16.860 -4.275 9.751 1.00 81.75 114 GLU A C 1
ATOM 866 O O . GLU A 1 114 ? 16.987 -3.750 8.636 1.00 81.75 114 GLU A O 1
ATOM 871 N N . ARG A 1 115 ? 15.878 -3.940 10.601 1.00 85.25 115 ARG A N 1
ATOM 872 C CA . ARG A 1 115 ? 14.899 -2.869 10.365 1.00 85.25 115 ARG A CA 1
ATOM 873 C C . ARG A 1 115 ? 15.573 -1.508 10.587 1.00 85.25 115 ARG A C 1
ATOM 875 O O . ARG A 1 115 ? 15.919 -1.156 11.709 1.00 85.25 115 ARG A O 1
ATOM 882 N N . GLY A 1 116 ? 15.767 -0.734 9.518 1.00 79.94 116 GLY A N 1
ATOM 883 C CA . GLY A 1 116 ? 16.318 0.629 9.587 1.00 79.94 116 GLY A CA 1
ATOM 884 C C . GLY A 1 116 ? 15.242 1.717 9.699 1.00 79.94 116 GLY A C 1
ATOM 885 O O . GLY A 1 116 ? 14.054 1.444 9.569 1.00 79.94 116 GLY A O 1
ATOM 886 N N . GLY A 1 117 ? 15.648 2.984 9.848 1.00 82.44 117 GLY A N 1
ATOM 887 C CA . GLY A 1 117 ? 14.715 4.109 10.054 1.00 82.44 117 GLY A CA 1
ATOM 888 C C . GLY A 1 117 ? 13.691 4.364 8.932 1.00 82.44 117 GLY A C 1
ATOM 889 O O . GLY A 1 117 ? 12.700 5.042 9.159 1.00 82.44 117 GLY A O 1
ATOM 890 N N . GLN A 1 118 ? 13.898 3.814 7.731 1.00 87.81 118 GLN A N 1
ATOM 891 C CA . GLN A 1 118 ? 12.972 3.914 6.587 1.00 87.81 118 GLN A CA 1
ATOM 892 C C . GLN A 1 118 ? 12.245 2.589 6.290 1.00 87.81 118 GLN A C 1
ATOM 894 O O . GLN A 1 118 ? 11.549 2.475 5.283 1.00 87.81 118 GLN A O 1
ATOM 899 N N . HIS A 1 119 ? 12.410 1.579 7.152 1.00 91.19 119 HIS A N 1
ATOM 900 C CA . HIS A 1 119 ? 11.850 0.240 6.965 1.00 91.19 119 HIS A CA 1
ATOM 901 C C . HIS A 1 119 ? 10.329 0.270 6.843 1.00 91.19 119 HIS A C 1
ATOM 903 O O . HIS A 1 119 ? 9.785 -0.203 5.853 1.00 91.19 119 HIS A O 1
ATOM 909 N N . GLN A 1 120 ? 9.651 0.906 7.801 1.00 93.44 120 GLN A N 1
ATOM 910 C CA . GLN A 1 120 ? 8.190 0.998 7.803 1.00 93.44 120 GLN A CA 1
ATOM 911 C C . GLN A 1 120 ? 7.641 1.669 6.539 1.00 93.44 120 GLN A C 1
ATOM 913 O O . GLN A 1 120 ? 6.659 1.198 5.971 1.00 93.44 120 GLN A O 1
ATOM 918 N N . HIS A 1 121 ? 8.305 2.723 6.060 1.00 94.12 121 HIS A N 1
ATOM 919 C CA . HIS A 1 121 ? 7.890 3.431 4.853 1.00 94.12 121 HIS A CA 1
ATOM 920 C C . HIS A 1 121 ? 8.025 2.547 3.606 1.00 94.12 121 HIS A C 1
ATOM 922 O O . HIS A 1 121 ? 7.099 2.460 2.806 1.00 94.12 121 HIS A O 1
ATOM 928 N N . LEU A 1 122 ? 9.136 1.818 3.472 1.00 94.81 122 LEU A N 1
ATOM 929 C CA . LEU A 1 122 ? 9.315 0.870 2.375 1.00 94.81 122 LEU A CA 1
ATOM 930 C C . LEU A 1 122 ? 8.312 -0.295 2.436 1.00 94.81 122 LEU A C 1
ATOM 932 O O . LEU A 1 122 ? 7.790 -0.690 1.394 1.00 94.81 122 LEU A O 1
ATOM 936 N N . VAL A 1 123 ? 8.011 -0.823 3.628 1.00 96.75 123 VAL A N 1
ATOM 937 C CA . VAL A 1 123 ? 6.986 -1.867 3.811 1.00 96.75 123 VAL A CA 1
ATOM 938 C C . VAL A 1 123 ? 5.616 -1.371 3.351 1.00 96.75 123 VAL A C 1
ATOM 940 O O . VAL A 1 123 ? 4.918 -2.104 2.657 1.00 96.75 123 VAL A O 1
ATOM 943 N N . MET A 1 124 ? 5.246 -0.124 3.664 1.00 97.00 124 MET A N 1
ATOM 944 C CA . MET A 1 124 ? 3.987 0.463 3.191 1.00 97.00 124 MET A CA 1
ATOM 945 C C . MET A 1 124 ? 3.906 0.506 1.662 1.00 97.00 124 MET A C 1
ATOM 947 O O . MET A 1 124 ? 2.931 0.017 1.102 1.00 97.00 124 MET A O 1
ATOM 951 N N . HIS A 1 125 ? 4.931 1.029 0.985 1.00 96.88 125 HIS A N 1
ATOM 952 C CA . HIS A 1 125 ? 4.951 1.105 -0.485 1.00 96.88 125 HIS A CA 1
ATOM 953 C C . HIS A 1 125 ? 4.944 -0.271 -1.146 1.00 96.88 125 HIS A C 1
ATOM 955 O O . HIS A 1 125 ? 4.224 -0.508 -2.109 1.00 96.88 125 HIS A O 1
ATOM 961 N N . THR A 1 126 ? 5.684 -1.218 -0.575 1.00 97.62 126 THR A N 1
ATOM 962 C CA . THR A 1 126 ? 5.703 -2.608 -1.050 1.00 97.62 126 THR A CA 1
ATOM 963 C C . THR A 1 126 ? 4.338 -3.277 -0.874 1.00 97.62 126 THR A C 1
ATOM 965 O O . THR A 1 126 ? 3.878 -3.995 -1.757 1.00 97.62 126 THR A O 1
ATOM 968 N N . CYS A 1 127 ? 3.662 -3.018 0.248 1.00 98.06 127 CYS A N 1
ATOM 969 C CA . CYS A 1 127 ? 2.312 -3.504 0.512 1.00 98.06 127 CYS A CA 1
ATOM 970 C C . CYS A 1 127 ? 1.303 -2.956 -0.503 1.00 98.06 127 CYS A C 1
ATOM 972 O O . CYS A 1 127 ? 0.508 -3.728 -1.032 1.00 98.06 127 CYS A O 1
ATOM 974 N N . VAL A 1 128 ? 1.365 -1.657 -0.808 1.00 96.44 128 VAL A N 1
ATOM 975 C CA . VAL A 1 128 ? 0.496 -1.027 -1.811 1.00 96.44 128 VAL A CA 1
ATOM 976 C C . VAL A 1 128 ? 0.752 -1.618 -3.202 1.00 96.44 128 VAL A C 1
ATOM 978 O O . VAL A 1 128 ? -0.199 -2.033 -3.856 1.00 96.44 128 VAL A O 1
ATOM 981 N N . ALA A 1 129 ? 2.014 -1.800 -3.601 1.00 97.81 129 ALA A N 1
ATOM 982 C CA . ALA A 1 129 ? 2.350 -2.433 -4.875 1.00 97.81 129 ALA A CA 1
ATOM 983 C C . ALA A 1 129 ? 1.812 -3.875 -4.994 1.00 97.81 129 ALA A C 1
ATOM 985 O O . ALA A 1 129 ? 1.249 -4.235 -6.031 1.00 97.81 129 ALA A O 1
ATOM 986 N N . LEU A 1 130 ? 1.927 -4.686 -3.932 1.00 97.69 130 LEU A N 1
ATOM 987 C CA . LEU A 1 130 ? 1.347 -6.038 -3.881 1.00 97.69 130 LEU A CA 1
ATOM 988 C C . LEU A 1 130 ? -0.180 -6.010 -4.024 1.00 97.69 130 LEU A C 1
ATOM 990 O O . LEU A 1 130 ? -0.752 -6.814 -4.759 1.00 97.69 130 LEU A O 1
ATOM 994 N N . GLU A 1 131 ? -0.853 -5.095 -3.328 1.00 95.69 131 GLU A N 1
ATOM 995 C CA . GLU A 1 131 ? -2.309 -4.950 -3.416 1.00 95.69 131 GLU A CA 1
ATOM 996 C C . GLU A 1 131 ? -2.792 -4.494 -4.789 1.00 95.69 131 GLU A C 1
ATOM 998 O O . GLU A 1 131 ? -3.850 -4.930 -5.242 1.00 95.69 131 GLU A O 1
ATOM 1003 N N . SER A 1 132 ? -2.008 -3.652 -5.458 1.00 94.75 132 SER A N 1
ATOM 1004 C CA . SER A 1 132 ? -2.240 -3.202 -6.831 1.00 94.75 132 SER A CA 1
ATOM 1005 C C . SER A 1 132 ? -1.944 -4.286 -7.877 1.00 94.75 132 SER A C 1
ATOM 1007 O O . SER A 1 132 ? -2.161 -4.073 -9.070 1.00 94.75 132 SER A O 1
ATOM 1009 N N . GLY A 1 133 ? -1.489 -5.467 -7.447 1.00 96.12 133 GLY A N 1
ATOM 1010 C CA . GLY A 1 133 ? -1.280 -6.631 -8.302 1.00 96.12 133 GLY A CA 1
ATOM 1011 C C . GLY A 1 133 ? 0.103 -6.706 -8.943 1.00 96.12 133 GLY A C 1
ATOM 1012 O O . GLY A 1 133 ? 0.277 -7.483 -9.883 1.00 96.12 133 GLY A O 1
ATOM 1013 N N . LEU A 1 134 ? 1.088 -5.935 -8.465 1.00 97.56 134 LEU A N 1
ATOM 1014 C CA . LEU A 1 134 ? 2.480 -6.150 -8.857 1.00 97.56 134 LEU A CA 1
ATOM 1015 C C . LEU A 1 134 ? 2.930 -7.526 -8.335 1.00 97.56 134 LEU A C 1
ATOM 1017 O O . LEU A 1 134 ? 2.847 -7.755 -7.124 1.00 97.56 134 LEU A O 1
ATOM 1021 N N . PRO A 1 135 ? 3.390 -8.448 -9.203 1.00 97.56 135 PRO A N 1
ATOM 1022 C CA . PRO A 1 135 ? 3.704 -9.800 -8.761 1.00 97.56 135 PRO A CA 1
ATOM 1023 C C . PRO A 1 135 ? 4.819 -9.834 -7.718 1.00 97.56 135 PRO A C 1
ATOM 1025 O O . PRO A 1 135 ? 5.802 -9.089 -7.792 1.00 97.56 135 PRO A O 1
ATOM 1028 N N . GLU A 1 136 ? 4.674 -10.736 -6.753 1.00 97.06 136 GLU A N 1
ATOM 1029 C CA . GLU A 1 136 ? 5.611 -10.882 -5.643 1.00 97.06 136 GLU A CA 1
ATOM 1030 C C . GLU A 1 136 ? 7.026 -11.209 -6.143 1.00 97.06 136 GLU A C 1
ATOM 1032 O O . GLU A 1 136 ? 7.998 -10.641 -5.649 1.00 97.06 136 GLU A O 1
ATOM 1037 N N . GLU A 1 137 ? 7.152 -12.021 -7.197 1.00 96.38 137 GLU A N 1
ATOM 1038 C CA . GLU A 1 137 ? 8.436 -12.358 -7.815 1.00 96.38 137 GLU A CA 1
ATOM 1039 C C . GLU A 1 137 ? 9.159 -11.149 -8.442 1.00 96.38 137 GLU A C 1
ATOM 1041 O O . GLU A 1 137 ? 10.394 -11.090 -8.441 1.00 96.38 137 GLU A O 1
ATOM 1046 N N . VAL A 1 138 ? 8.411 -10.156 -8.940 1.00 97.06 138 VAL A N 1
ATOM 1047 C CA . VAL A 1 138 ? 8.970 -8.906 -9.486 1.00 97.06 138 VAL A CA 1
ATOM 1048 C C . VAL A 1 138 ? 9.558 -8.075 -8.349 1.00 97.06 138 VAL A C 1
ATOM 1050 O O . VAL A 1 138 ? 10.708 -7.638 -8.420 1.00 97.06 138 VAL A O 1
ATOM 1053 N N . ILE A 1 139 ? 8.806 -7.922 -7.259 1.00 96.88 139 ILE A N 1
ATOM 1054 C CA . ILE A 1 139 ? 9.249 -7.207 -6.057 1.00 96.88 139 ILE A CA 1
ATOM 1055 C C . ILE A 1 139 ? 10.455 -7.910 -5.413 1.00 96.88 139 ILE A C 1
ATOM 1057 O O . ILE A 1 139 ? 11.449 -7.268 -5.068 1.00 96.88 139 ILE A O 1
ATOM 1061 N N . GLN A 1 140 ? 10.411 -9.237 -5.285 1.00 95.38 140 GLN A N 1
ATOM 1062 C CA . GLN A 1 140 ? 11.503 -10.026 -4.718 1.00 95.38 140 GLN A CA 1
ATOM 1063 C C . GLN A 1 140 ? 12.794 -9.886 -5.532 1.00 95.38 140 GLN A C 1
ATOM 1065 O O . GLN A 1 140 ? 13.882 -9.770 -4.958 1.00 95.38 140 GLN A O 1
ATOM 1070 N N . SER A 1 141 ? 12.684 -9.848 -6.862 1.00 94.12 141 SER A N 1
ATOM 1071 C CA . SER A 1 141 ? 13.824 -9.625 -7.756 1.00 94.12 141 SER A CA 1
ATOM 1072 C C . SER A 1 141 ? 14.477 -8.259 -7.526 1.00 94.12 141 SER A C 1
ATOM 1074 O O . SER A 1 141 ? 15.704 -8.162 -7.518 1.00 94.12 141 SER A O 1
ATOM 1076 N N . VAL A 1 142 ? 13.681 -7.222 -7.245 1.00 93.75 142 VAL A N 1
ATOM 1077 C CA . VAL A 1 142 ? 14.186 -5.881 -6.908 1.00 93.75 142 VAL A CA 1
ATOM 1078 C C . VAL A 1 142 ? 14.984 -5.891 -5.606 1.00 93.75 142 VAL A C 1
ATOM 1080 O O . VAL A 1 142 ? 16.067 -5.306 -5.554 1.00 93.75 142 VAL A O 1
ATOM 1083 N N . PHE A 1 143 ? 14.503 -6.582 -4.569 1.00 91.81 143 PHE A N 1
ATOM 1084 C CA . PHE A 1 143 ? 15.220 -6.673 -3.290 1.00 91.81 143 PHE A CA 1
ATOM 1085 C C . PHE A 1 143 ? 16.443 -7.592 -3.326 1.00 91.81 143 PHE A C 1
ATOM 1087 O O . PHE A 1 143 ? 17.384 -7.378 -2.565 1.00 91.81 143 PHE A O 1
ATOM 1094 N N . SER A 1 144 ? 16.449 -8.581 -4.219 1.00 89.19 144 SER A N 1
ATOM 1095 C CA . SER A 1 144 ? 17.568 -9.514 -4.401 1.00 89.19 144 SER A CA 1
ATOM 1096 C C . SER A 1 144 ? 18.683 -8.942 -5.280 1.00 89.19 144 SER A C 1
ATOM 1098 O O . SER A 1 144 ? 19.738 -9.564 -5.428 1.00 89.19 144 SER A O 1
ATOM 1100 N N . ARG A 1 145 ? 18.464 -7.776 -5.902 1.00 86.88 145 ARG A N 1
ATOM 1101 C CA . ARG A 1 145 ? 19.406 -7.207 -6.860 1.00 86.88 145 ARG A CA 1
ATOM 1102 C C . ARG A 1 145 ? 20.691 -6.744 -6.157 1.00 86.88 145 ARG A C 1
ATOM 1104 O O . ARG A 1 145 ? 20.623 -5.927 -5.235 1.00 86.88 145 ARG A O 1
ATOM 1111 N N . PRO A 1 146 ? 21.875 -7.217 -6.590 1.00 77.69 146 PRO A N 1
ATOM 1112 C CA . PRO A 1 146 ? 23.141 -6.806 -5.997 1.00 77.69 146 PRO A CA 1
ATOM 1113 C C . PRO A 1 146 ? 23.404 -5.318 -6.258 1.00 77.69 146 PRO A C 1
ATOM 1115 O O . PRO A 1 146 ? 23.287 -4.833 -7.379 1.00 77.69 146 PRO A O 1
ATOM 1118 N N . GLY A 1 147 ? 23.776 -4.586 -5.210 1.00 68.94 147 GLY A N 1
ATOM 1119 C CA . GLY A 1 147 ? 24.033 -3.148 -5.269 1.00 68.94 147 GLY A CA 1
ATOM 1120 C C . GLY A 1 147 ? 23.626 -2.465 -3.968 1.00 68.94 147 GLY A C 1
ATOM 1121 O O . GLY A 1 147 ? 22.775 -2.957 -3.236 1.00 68.94 147 GLY A O 1
ATOM 1122 N N . GLY A 1 148 ? 24.253 -1.334 -3.632 1.00 65.06 148 GLY A N 1
ATOM 1123 C CA . GLY A 1 148 ? 24.002 -0.652 -2.357 1.00 65.06 148 GLY A CA 1
ATOM 1124 C C . GLY A 1 148 ? 22.521 -0.301 -2.178 1.00 65.06 148 GLY A C 1
ATOM 1125 O O . GLY A 1 148 ? 21.996 0.556 -2.890 1.00 65.06 148 GLY A O 1
ATOM 1126 N N . PHE A 1 149 ? 21.847 -0.950 -1.228 1.00 77.12 149 PHE A N 1
ATOM 1127 C CA . PHE A 1 149 ? 20.428 -0.739 -0.958 1.00 77.12 149 PHE A CA 1
ATOM 1128 C C . PHE A 1 149 ? 20.212 0.642 -0.327 1.00 77.12 149 PHE A C 1
ATOM 1130 O O . PHE A 1 149 ? 20.520 0.877 0.843 1.00 77.12 149 PHE A O 1
ATOM 1137 N N . ARG A 1 150 ? 19.606 1.560 -1.084 1.00 84.44 150 ARG A N 1
ATOM 1138 C CA . ARG A 1 150 ? 19.153 2.866 -0.581 1.00 84.44 150 ARG A CA 1
ATOM 1139 C C . ARG A 1 150 ? 17.630 2.890 -0.508 1.00 84.44 150 ARG A C 1
ATOM 1141 O O . ARG A 1 150 ? 16.984 2.848 -1.548 1.00 84.44 150 ARG A O 1
ATOM 1148 N N . TYR A 1 151 ? 17.072 2.974 0.705 1.00 83.94 151 TYR A N 1
ATOM 1149 C CA . TYR A 1 151 ? 15.621 2.899 0.948 1.00 83.94 151 TYR A CA 1
ATOM 1150 C C . TYR A 1 151 ? 14.809 3.816 0.028 1.00 83.94 151 TYR A C 1
ATOM 1152 O O . TYR A 1 151 ? 13.962 3.322 -0.703 1.00 83.94 151 TYR A O 1
ATOM 1160 N N . GLY A 1 152 ? 15.116 5.119 0.002 1.00 85.56 152 GLY A N 1
ATOM 1161 C CA . GLY A 1 152 ? 14.366 6.079 -0.816 1.00 85.56 152 GLY A CA 1
ATOM 1162 C C . GLY A 1 152 ? 14.389 5.758 -2.312 1.00 85.56 152 GLY A C 1
ATOM 1163 O O . GLY A 1 152 ? 13.377 5.883 -2.985 1.00 85.56 152 GLY A O 1
ATOM 1164 N N . ARG A 1 153 ? 15.516 5.252 -2.830 1.00 90.19 153 ARG A N 1
ATOM 1165 C CA . ARG A 1 153 ? 15.611 4.837 -4.236 1.00 90.19 153 ARG A CA 1
ATOM 1166 C C . ARG A 1 153 ? 14.731 3.623 -4.522 1.00 90.19 153 ARG A C 1
ATOM 1168 O O . ARG A 1 153 ? 14.038 3.602 -5.528 1.00 90.19 153 ARG A O 1
ATOM 1175 N N . VAL A 1 154 ? 14.771 2.617 -3.649 1.00 93.44 154 VAL A N 1
ATOM 1176 C CA . VAL A 1 154 ? 13.972 1.400 -3.837 1.00 93.44 154 VAL A CA 1
ATOM 1177 C C . VAL A 1 154 ? 12.481 1.708 -3.738 1.00 93.44 154 VAL A C 1
ATOM 1179 O O . VAL A 1 154 ? 11.727 1.183 -4.543 1.00 93.44 154 VAL A O 1
ATOM 1182 N N . ILE A 1 155 ? 12.071 2.613 -2.842 1.00 94.88 155 ILE A N 1
ATOM 1183 C CA . ILE A 1 155 ? 10.685 3.102 -2.771 1.00 94.88 155 ILE A CA 1
ATOM 1184 C C . ILE A 1 155 ? 10.232 3.627 -4.139 1.00 94.88 155 ILE A C 1
ATOM 1186 O O . ILE A 1 155 ? 9.275 3.096 -4.689 1.00 94.88 155 ILE A O 1
ATOM 1190 N N . HIS A 1 156 ? 10.972 4.564 -4.739 1.00 96.31 156 HIS A N 1
ATOM 1191 C CA . HIS A 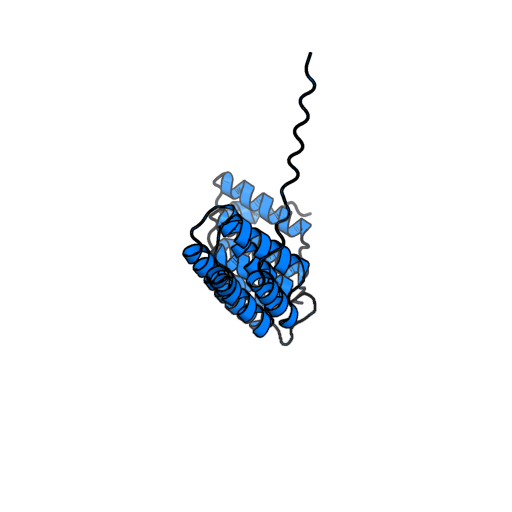1 156 ? 10.604 5.120 -6.046 1.00 96.31 156 HIS A CA 1
ATOM 1192 C C . HIS A 1 156 ? 10.552 4.077 -7.164 1.00 96.31 156 HIS A C 1
ATOM 1194 O O . HIS A 1 156 ? 9.715 4.163 -8.057 1.00 96.31 156 HIS A O 1
ATOM 1200 N N . VAL A 1 157 ? 11.429 3.074 -7.122 1.00 96.88 157 VAL A N 1
ATOM 1201 C CA . VAL A 1 157 ? 11.413 1.976 -8.096 1.00 96.88 157 VAL A CA 1
ATOM 1202 C C . VAL A 1 157 ? 10.192 1.068 -7.903 1.00 96.88 157 VAL A C 1
ATOM 1204 O O . VAL A 1 157 ? 9.606 0.639 -8.892 1.00 96.88 157 VAL A O 1
ATOM 1207 N N . ILE A 1 158 ? 9.778 0.799 -6.661 1.00 97.50 158 ILE A N 1
ATOM 1208 C CA . ILE A 1 158 ? 8.551 0.044 -6.362 1.00 97.50 158 ILE A CA 1
ATOM 1209 C C . ILE A 1 158 ? 7.305 0.823 -6.812 1.00 97.50 158 ILE A C 1
ATOM 1211 O O . ILE A 1 158 ? 6.477 0.253 -7.518 1.00 97.50 158 ILE A O 1
ATOM 1215 N N . GLU A 1 159 ? 7.215 2.121 -6.499 1.00 97.69 159 GLU A N 1
ATOM 1216 C CA . GLU A 1 159 ? 6.131 3.015 -6.953 1.00 97.69 159 GLU A CA 1
ATOM 1217 C C . GLU A 1 159 ? 6.043 3.062 -8.493 1.00 97.69 159 GLU A C 1
ATOM 1219 O O . GLU A 1 159 ? 4.959 3.007 -9.083 1.00 97.69 159 GLU A O 1
ATOM 1224 N N . ALA A 1 160 ? 7.195 3.118 -9.169 1.00 97.44 160 ALA A N 1
ATOM 1225 C CA . ALA A 1 160 ? 7.271 3.048 -10.624 1.00 97.44 160 ALA A CA 1
ATOM 1226 C C . ALA A 1 160 ? 6.760 1.705 -11.159 1.00 97.44 160 ALA A C 1
ATOM 1228 O O . ALA A 1 160 ? 5.956 1.684 -12.090 1.00 97.44 160 ALA A O 1
ATOM 1229 N N . GLY A 1 161 ? 7.192 0.590 -10.563 1.00 98.00 161 GLY A N 1
ATOM 1230 C CA . GLY A 1 161 ? 6.742 -0.747 -10.946 1.00 98.00 161 GLY A CA 1
ATOM 1231 C C . GLY A 1 161 ? 5.232 -0.921 -10.807 1.00 98.00 161 GLY A C 1
ATOM 1232 O O . GLY A 1 161 ? 4.578 -1.397 -11.734 1.00 98.00 161 GLY A O 1
ATOM 1233 N N . GLU A 1 162 ? 4.667 -0.464 -9.689 1.00 98.12 162 GLU A N 1
ATOM 1234 C CA . GLU A 1 162 ? 3.220 -0.426 -9.472 1.00 98.12 162 GLU A CA 1
ATOM 1235 C C . GLU A 1 162 ? 2.510 0.373 -10.574 1.00 98.12 162 GLU A C 1
ATOM 1237 O O . GLU A 1 162 ? 1.568 -0.117 -11.196 1.00 98.12 162 GLU A O 1
ATOM 1242 N N . THR A 1 163 ? 2.989 1.586 -10.861 1.00 98.19 163 THR A N 1
ATOM 1243 C CA . THR A 1 163 ? 2.382 2.476 -11.861 1.00 98.19 163 THR A CA 1
ATOM 1244 C C . THR A 1 163 ? 2.376 1.851 -13.262 1.00 98.19 163 THR A C 1
ATOM 1246 O O . THR A 1 163 ? 1.378 1.932 -13.987 1.00 98.19 163 THR A O 1
ATOM 1249 N N . LEU A 1 164 ? 3.479 1.208 -13.655 1.00 97.69 164 LEU A N 1
ATOM 1250 C CA . LEU A 1 164 ? 3.602 0.518 -14.941 1.00 97.69 164 LEU A CA 1
ATOM 1251 C C . LEU A 1 164 ? 2.665 -0.695 -15.023 1.00 97.69 164 LEU A C 1
ATOM 1253 O O . LEU A 1 164 ? 1.980 -0.869 -16.033 1.00 97.69 164 LEU A O 1
ATOM 1257 N N . GLN A 1 165 ? 2.576 -1.482 -13.948 1.00 96.25 165 GLN A N 1
ATOM 1258 C CA . GLN A 1 165 ? 1.675 -2.632 -13.856 1.00 96.25 165 GLN A CA 1
ATOM 1259 C C . GLN A 1 165 ? 0.203 -2.212 -13.955 1.00 96.25 165 GLN A C 1
ATOM 1261 O O . GLN A 1 165 ? -0.551 -2.789 -14.739 1.00 96.25 165 GLN A O 1
ATOM 1266 N N . LEU A 1 166 ? -0.208 -1.177 -13.214 1.00 96.88 166 LEU A N 1
ATOM 1267 C CA . LEU A 1 166 ? -1.568 -0.627 -13.272 1.00 96.88 166 LEU A CA 1
ATOM 1268 C C . LEU A 1 166 ? -1.919 -0.069 -14.657 1.00 96.88 166 LEU A C 1
ATOM 1270 O O . LEU A 1 166 ? -3.088 -0.039 -15.038 1.00 96.88 166 LEU A O 1
ATOM 1274 N N . SER A 1 167 ? -0.910 0.339 -15.426 1.00 96.62 167 SER A N 1
ATOM 1275 C CA . SER A 1 167 ? -1.074 0.808 -16.803 1.00 96.62 167 SER A CA 1
ATOM 1276 C C . SER A 1 167 ? -1.149 -0.325 -17.833 1.00 96.62 167 SER A C 1
ATOM 1278 O O . SER A 1 167 ? -1.295 -0.043 -19.020 1.00 96.62 167 SER A O 1
ATOM 1280 N N . GLY A 1 168 ? -1.074 -1.587 -17.398 1.00 95.88 168 GLY A N 1
ATOM 1281 C CA . GLY A 1 168 ? -1.208 -2.767 -18.254 1.00 95.88 168 GLY A CA 1
ATOM 1282 C C . GLY A 1 168 ? 0.101 -3.283 -18.849 1.00 95.88 168 GLY 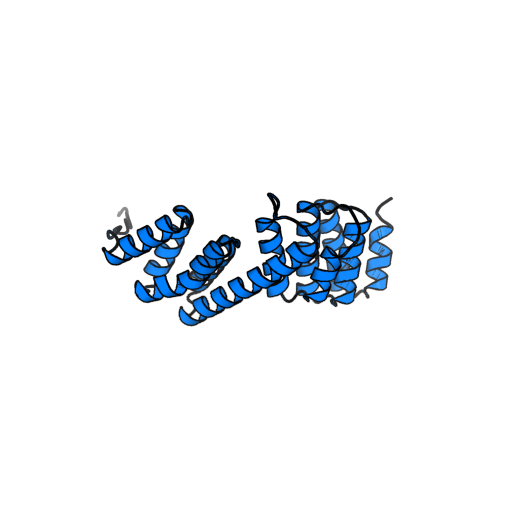A C 1
ATOM 1283 O O . GLY A 1 168 ? 0.061 -4.154 -19.720 1.00 95.88 168 GLY A O 1
ATOM 1284 N N . LEU A 1 169 ? 1.257 -2.784 -18.398 1.00 96.44 169 LEU A N 1
ATOM 1285 C CA . LEU A 1 169 ? 2.544 -3.305 -18.850 1.00 96.44 169 LEU A CA 1
ATOM 1286 C C . LEU A 1 169 ? 2.772 -4.721 -18.296 1.00 96.44 169 LEU A C 1
ATOM 1288 O O . LEU A 1 169 ? 2.420 -5.023 -17.156 1.00 96.44 169 LEU A O 1
ATOM 1292 N N . ALA A 1 170 ? 3.361 -5.606 -19.105 1.00 96.81 170 ALA A N 1
ATOM 1293 C CA . ALA A 1 170 ? 3.613 -6.979 -18.687 1.00 96.81 170 ALA A CA 1
ATOM 1294 C C . ALA A 1 170 ? 4.635 -7.027 -17.529 1.00 96.81 170 ALA A C 1
ATOM 1296 O O . ALA A 1 170 ? 5.626 -6.295 -17.572 1.00 96.81 170 ALA A O 1
ATOM 1297 N N . PRO A 1 171 ? 4.491 -7.940 -16.547 1.00 97.50 171 PRO A N 1
ATOM 1298 C CA . PRO A 1 171 ? 5.398 -8.019 -15.397 1.00 97.50 171 PRO A CA 1
ATOM 1299 C C . PRO A 1 171 ? 6.885 -8.123 -15.755 1.00 97.50 171 PRO A C 1
ATOM 1301 O O . PRO A 1 171 ? 7.730 -7.527 -15.090 1.00 97.50 171 PRO A O 1
ATOM 1304 N N . LYS A 1 172 ? 7.213 -8.848 -16.834 1.00 97.50 172 LYS A N 1
ATOM 1305 C CA . LYS A 1 172 ? 8.587 -8.984 -17.340 1.00 97.50 172 LYS A CA 1
ATOM 1306 C C . LYS A 1 172 ? 9.176 -7.635 -17.772 1.00 97.50 172 LYS A C 1
ATOM 1308 O O . LYS A 1 172 ? 10.330 -7.348 -17.463 1.00 97.50 172 LYS A O 1
ATOM 1313 N N . ASP A 1 173 ? 8.385 -6.827 -18.465 1.00 97.69 173 ASP A N 1
ATOM 1314 C CA . ASP A 1 173 ? 8.798 -5.527 -18.994 1.00 97.69 173 ASP A CA 1
ATOM 1315 C C . ASP A 1 173 ? 8.877 -4.493 -17.865 1.00 97.69 173 ASP A C 1
ATOM 1317 O O . ASP A 1 173 ? 9.853 -3.750 -17.765 1.00 97.69 173 ASP A O 1
ATOM 1321 N N . THR A 1 174 ? 7.913 -4.524 -16.939 1.00 98.00 174 THR A N 1
ATOM 1322 C CA . THR A 1 174 ? 7.941 -3.751 -15.691 1.00 98.00 174 THR A CA 1
ATOM 1323 C C . THR A 1 174 ? 9.223 -4.024 -14.900 1.00 98.00 174 THR A C 1
ATOM 1325 O O . THR A 1 174 ? 9.942 -3.087 -14.549 1.00 98.00 174 THR A O 1
ATOM 1328 N N . LEU A 1 175 ? 9.569 -5.300 -14.683 1.00 97.50 175 LEU A N 1
ATOM 1329 C CA . LEU A 1 175 ? 10.797 -5.688 -13.986 1.00 97.50 175 LEU A CA 1
ATOM 1330 C C . LEU A 1 175 ? 12.057 -5.186 -14.705 1.00 97.50 175 LEU A C 1
ATOM 1332 O O . LEU A 1 175 ? 12.999 -4.743 -14.049 1.00 97.50 175 LEU A O 1
ATOM 1336 N N . HIS A 1 176 ? 12.080 -5.235 -16.040 1.00 96.94 176 HIS A N 1
ATOM 1337 C CA . HIS A 1 176 ? 13.209 -4.741 -16.828 1.00 96.94 176 HIS A CA 1
ATOM 1338 C C . HIS A 1 176 ? 13.442 -3.243 -16.583 1.00 96.94 176 HIS A C 1
ATOM 1340 O O . HIS A 1 176 ? 14.562 -2.844 -16.271 1.00 96.94 176 HIS A O 1
ATOM 1346 N N . ILE A 1 177 ? 12.385 -2.426 -16.606 1.00 97.50 177 ILE A N 1
ATOM 1347 C CA . ILE A 1 177 ? 12.492 -0.989 -16.310 1.00 97.50 177 ILE A CA 1
ATOM 1348 C C . ILE A 1 177 ? 12.957 -0.741 -14.872 1.00 97.50 177 ILE A C 1
ATOM 1350 O O . ILE A 1 177 ? 13.865 0.058 -14.645 1.00 97.50 177 ILE A O 1
ATOM 1354 N N . MET A 1 178 ? 12.383 -1.449 -13.895 1.00 97.25 178 MET A N 1
ATOM 1355 C CA . MET A 1 178 ? 12.780 -1.320 -12.487 1.00 97.25 178 MET A CA 1
ATOM 1356 C C . MET A 1 178 ? 14.269 -1.635 -12.288 1.00 97.25 178 MET A C 1
ATOM 1358 O O . MET A 1 178 ? 14.973 -0.927 -11.564 1.00 97.25 178 MET A O 1
ATOM 1362 N N . HIS A 1 179 ? 14.763 -2.679 -12.953 1.00 95.69 179 HIS A N 1
ATOM 1363 C CA . HIS A 1 179 ? 16.170 -3.058 -12.943 1.00 95.69 179 HIS A CA 1
ATOM 1364 C C . HIS A 1 179 ? 17.075 -2.003 -13.580 1.00 95.69 179 HIS A C 1
ATOM 1366 O O . HIS A 1 179 ? 18.082 -1.646 -12.969 1.00 95.69 179 HIS A O 1
ATOM 1372 N N . ASP A 1 180 ? 16.695 -1.444 -14.729 1.00 95.00 180 ASP A N 1
ATOM 1373 C CA . ASP A 1 180 ? 17.455 -0.362 -15.358 1.00 95.00 180 ASP A CA 1
ATOM 1374 C C . ASP A 1 180 ? 17.568 0.862 -14.444 1.00 95.00 180 ASP A C 1
ATOM 1376 O O . ASP A 1 180 ? 18.645 1.453 -14.318 1.00 95.00 180 ASP A O 1
ATOM 1380 N N . CYS A 1 181 ? 16.477 1.233 -13.765 1.00 95.06 181 CYS A N 1
ATOM 1381 C CA . CYS A 1 181 ? 16.483 2.336 -12.808 1.00 95.06 181 CYS A CA 1
ATOM 1382 C C . CYS A 1 181 ? 17.469 2.096 -11.652 1.00 95.06 181 CYS A C 1
ATOM 1384 O O . CYS A 1 181 ? 18.159 3.023 -11.217 1.00 95.06 181 CYS A O 1
ATOM 1386 N N . LEU A 1 182 ? 17.552 0.858 -11.155 1.00 93.94 182 LEU A N 1
ATOM 1387 C CA . LEU A 1 182 ? 18.475 0.483 -10.083 1.00 93.94 182 LEU A CA 1
ATOM 1388 C C . LEU A 1 182 ? 19.930 0.469 -10.554 1.00 93.94 182 LEU A C 1
ATOM 1390 O O . LEU A 1 182 ? 20.785 1.039 -9.870 1.00 93.94 182 LEU A O 1
ATOM 1394 N N . ASP A 1 183 ? 20.199 -0.135 -11.711 1.00 92.44 183 ASP A N 1
ATOM 1395 C CA . ASP A 1 183 ? 21.544 -0.273 -12.282 1.00 92.44 183 ASP A CA 1
ATOM 1396 C C . ASP A 1 183 ? 22.161 1.075 -12.627 1.00 92.44 183 ASP A C 1
ATOM 1398 O O . ASP A 1 183 ? 23.333 1.329 -12.352 1.00 92.44 183 ASP A O 1
ATOM 1402 N N . ARG A 1 184 ? 21.345 1.974 -13.182 1.00 92.12 184 ARG A N 1
ATOM 1403 C CA . ARG A 1 184 ? 21.748 3.344 -13.513 1.00 92.12 184 ARG A CA 1
ATOM 1404 C C . ARG A 1 184 ? 21.769 4.266 -12.297 1.00 92.12 184 ARG A C 1
ATOM 1406 O O . ARG A 1 184 ? 22.133 5.429 -12.430 1.00 92.12 184 ARG A O 1
ATOM 1413 N N . ASN A 1 185 ? 21.413 3.758 -11.112 1.00 91.81 185 ASN A N 1
ATOM 1414 C CA . ASN A 1 185 ? 21.379 4.509 -9.859 1.00 91.81 185 ASN A CA 1
ATOM 1415 C C . ASN A 1 185 ? 20.531 5.795 -9.961 1.00 91.81 185 ASN A C 1
ATOM 1417 O O . ASN A 1 185 ? 20.925 6.847 -9.457 1.00 91.81 185 ASN A O 1
ATOM 1421 N N . LEU A 1 186 ? 19.366 5.695 -10.604 1.00 92.94 186 LEU A N 1
ATOM 1422 C CA . LEU A 1 186 ? 18.481 6.837 -10.811 1.00 92.94 186 LEU A CA 1
ATOM 1423 C C . LEU A 1 186 ? 17.899 7.341 -9.483 1.00 92.94 186 LEU A C 1
ATOM 1425 O O . LEU A 1 186 ? 17.581 6.563 -8.579 1.00 92.94 186 LEU A O 1
ATOM 1429 N N . ASN A 1 187 ? 17.744 8.656 -9.365 1.00 93.56 187 ASN A N 1
ATOM 1430 C CA . ASN A 1 187 ? 16.986 9.290 -8.289 1.00 93.56 187 ASN A CA 1
ATOM 1431 C C . ASN A 1 187 ? 15.480 9.344 -8.622 1.00 93.56 187 ASN A C 1
ATOM 1433 O O . ASN A 1 187 ? 15.072 9.036 -9.738 1.00 93.56 187 ASN A O 1
ATOM 1437 N N . GLY A 1 188 ? 14.638 9.758 -7.669 1.00 93.75 188 GLY A N 1
ATOM 1438 C CA . GLY A 1 188 ? 13.178 9.754 -7.850 1.00 93.75 188 GLY A CA 1
ATOM 1439 C C . GLY A 1 188 ? 12.672 10.561 -9.055 1.00 93.75 188 GLY A C 1
ATOM 1440 O O . GLY A 1 188 ? 11.764 10.113 -9.749 1.00 93.75 188 GLY A O 1
ATOM 1441 N N . ILE A 1 189 ? 13.289 11.708 -9.365 1.00 95.56 189 ILE A N 1
ATOM 1442 C CA . ILE A 1 189 ? 12.901 12.538 -10.522 1.00 95.56 189 ILE A CA 1
ATOM 1443 C C . ILE A 1 189 ? 13.229 11.812 -11.830 1.00 95.56 189 ILE A C 1
ATOM 1445 O O . ILE A 1 189 ? 12.445 11.830 -12.775 1.00 95.56 189 ILE A O 1
ATOM 1449 N N . GLU A 1 190 ? 14.391 11.168 -11.891 1.00 95.94 190 GLU A N 1
ATOM 1450 C CA . GLU A 1 190 ? 14.823 10.401 -13.061 1.00 95.94 190 GLU A CA 1
ATOM 1451 C C . GLU A 1 190 ? 13.953 9.158 -13.268 1.00 95.94 190 GLU A C 1
ATOM 1453 O O . GLU A 1 190 ? 13.532 8.898 -14.393 1.00 95.94 190 GLU A O 1
ATOM 1458 N N . VAL A 1 191 ? 13.612 8.443 -12.189 1.00 96.75 191 VAL A N 1
ATOM 1459 C CA . VAL A 1 191 ? 12.675 7.309 -12.231 1.00 96.75 191 VAL A CA 1
ATOM 1460 C C . VAL A 1 191 ? 11.312 7.751 -12.770 1.00 96.75 191 VAL A C 1
ATOM 1462 O O . VAL A 1 191 ? 10.794 7.126 -13.693 1.00 96.75 191 VAL A O 1
ATOM 1465 N N . SER A 1 192 ? 10.766 8.866 -12.274 1.00 96.75 192 SER A N 1
ATOM 1466 C CA . SER A 1 192 ? 9.494 9.412 -12.768 1.00 96.75 192 SER A CA 1
ATOM 1467 C C . SER A 1 192 ? 9.538 9.713 -14.269 1.00 96.75 192 SER A C 1
ATOM 1469 O O . SER A 1 192 ? 8.608 9.362 -14.990 1.00 96.75 192 SER A O 1
ATOM 1471 N N . ARG A 1 193 ? 10.631 10.307 -14.768 1.00 96.19 193 ARG A N 1
ATOM 1472 C CA . ARG A 1 193 ? 10.793 10.594 -16.205 1.00 96.19 193 ARG A CA 1
ATOM 1473 C C . ARG A 1 193 ? 10.819 9.323 -17.050 1.00 96.19 193 ARG A C 1
ATOM 1475 O O . ARG A 1 193 ? 10.236 9.306 -18.131 1.00 96.19 193 ARG A O 1
ATOM 1482 N N . VAL A 1 194 ? 11.483 8.268 -16.573 1.00 97.19 194 VAL A N 1
ATOM 1483 C CA . VAL A 1 194 ? 11.490 6.963 -17.254 1.00 97.19 194 VAL A CA 1
ATOM 1484 C C . VAL A 1 194 ? 10.066 6.417 -17.354 1.00 97.19 194 VAL A C 1
ATOM 1486 O O . VAL A 1 194 ? 9.641 6.044 -18.446 1.00 97.19 194 VAL A O 1
ATOM 1489 N N . VAL A 1 195 ? 9.307 6.440 -16.254 1.00 97.44 195 VAL A N 1
ATOM 1490 C CA . VAL A 1 195 ? 7.899 6.011 -16.241 1.00 97.44 195 VAL A CA 1
ATOM 1491 C C . VAL A 1 195 ? 7.070 6.820 -17.240 1.00 97.44 195 VAL A C 1
ATOM 1493 O O . VAL A 1 195 ? 6.368 6.224 -18.054 1.00 97.44 195 VAL A O 1
ATOM 1496 N N . ASP A 1 196 ? 7.196 8.149 -17.259 1.00 97.19 196 ASP A N 1
ATOM 1497 C CA . ASP A 1 196 ? 6.450 9.009 -18.187 1.00 97.19 196 ASP A CA 1
ATOM 1498 C C . ASP A 1 196 ? 6.699 8.641 -19.655 1.00 97.19 196 ASP A C 1
ATOM 1500 O O . ASP A 1 196 ? 5.753 8.539 -20.445 1.00 97.19 196 ASP A O 1
ATOM 1504 N N . VAL A 1 197 ? 7.961 8.400 -20.025 1.00 96.62 197 VAL A N 1
ATOM 1505 C CA . VAL A 1 197 ? 8.328 8.000 -21.390 1.00 96.62 197 VAL A CA 1
ATOM 1506 C C . VAL A 1 197 ? 7.773 6.615 -21.723 1.00 96.62 197 VAL A C 1
ATOM 1508 O O . VAL A 1 197 ? 7.196 6.441 -22.802 1.00 96.62 197 VAL A O 1
ATOM 1511 N N . VAL A 1 198 ? 7.878 5.648 -20.803 1.00 97.69 198 VAL A N 1
ATOM 1512 C CA . VAL A 1 198 ? 7.328 4.297 -21.002 1.00 97.69 198 VAL A CA 1
ATOM 1513 C C . VAL A 1 198 ? 5.815 4.353 -21.197 1.00 97.69 198 VAL A C 1
ATOM 1515 O O . VAL A 1 198 ? 5.298 3.806 -22.171 1.00 97.69 198 VAL A O 1
ATOM 1518 N N . LEU A 1 199 ? 5.100 5.075 -20.335 1.00 97.19 199 LEU A N 1
ATOM 1519 C CA . LEU A 1 199 ? 3.647 5.212 -20.417 1.00 97.19 199 LEU A CA 1
ATOM 1520 C C . LEU A 1 199 ? 3.195 5.977 -21.663 1.00 97.19 199 LEU A C 1
ATOM 1522 O O . LEU A 1 199 ? 2.141 5.675 -22.222 1.00 97.19 199 LEU A O 1
ATOM 1526 N N . ALA A 1 200 ? 3.945 6.988 -22.107 1.00 96.88 200 ALA A N 1
ATOM 1527 C CA . ALA A 1 200 ? 3.654 7.689 -23.355 1.00 96.88 200 ALA A CA 1
ATOM 1528 C C . ALA A 1 200 ? 3.818 6.761 -24.568 1.00 96.88 200 ALA A C 1
ATOM 1530 O O . ALA A 1 200 ? 2.951 6.728 -25.442 1.00 96.88 200 ALA A O 1
ATOM 1531 N N . GLY A 1 201 ? 4.894 5.970 -24.600 1.00 96.88 201 GLY A N 1
ATOM 1532 C CA . GLY A 1 201 ? 5.128 4.976 -25.643 1.00 96.88 201 GLY A CA 1
ATOM 1533 C C . GLY A 1 201 ? 4.063 3.879 -25.666 1.00 96.88 201 GLY A C 1
ATOM 1534 O O . GLY A 1 201 ? 3.517 3.582 -26.728 1.00 96.88 201 GLY A O 1
ATOM 1535 N N . HIS A 1 202 ? 3.715 3.345 -24.493 1.00 96.38 202 HIS A N 1
ATOM 1536 C CA . HIS A 1 202 ? 2.712 2.294 -24.347 1.00 96.38 202 HIS A CA 1
ATOM 1537 C C . HIS A 1 202 ? 1.326 2.769 -24.801 1.00 96.38 202 HIS A C 1
ATOM 1539 O O . HIS A 1 202 ? 0.668 2.105 -25.598 1.00 96.38 202 HIS A O 1
ATOM 1545 N N . ARG A 1 203 ? 0.916 3.982 -24.399 1.00 96.69 203 ARG A N 1
ATOM 1546 C CA . ARG A 1 203 ? -0.343 4.602 -24.856 1.00 96.69 203 ARG A CA 1
ATOM 1547 C C . ARG A 1 203 ? -0.369 4.891 -26.357 1.00 96.69 203 ARG A C 1
ATOM 1549 O O . ARG A 1 203 ? -1.441 4.895 -26.951 1.00 96.69 203 ARG A O 1
ATOM 1556 N N . ALA A 1 204 ? 0.791 5.116 -26.970 1.00 96.75 204 ALA A N 1
ATOM 1557 C CA . ALA A 1 204 ? 0.920 5.256 -28.418 1.00 96.75 204 ALA A CA 1
ATOM 1558 C C . ALA A 1 204 ? 0.912 3.905 -29.164 1.00 96.75 204 ALA A C 1
ATOM 1560 O O . ALA A 1 204 ? 1.070 3.893 -30.383 1.00 96.75 204 ALA A O 1
ATOM 1561 N N . GLY A 1 205 ? 0.751 2.778 -28.458 1.00 96.19 205 GLY A N 1
ATOM 1562 C CA . GLY A 1 205 ? 0.716 1.438 -29.045 1.00 96.19 205 GLY A CA 1
ATOM 1563 C C . GLY A 1 205 ? 2.075 0.931 -29.526 1.00 96.19 205 GLY A C 1
ATOM 1564 O O . GLY A 1 205 ? 2.122 0.013 -30.341 1.00 96.19 205 GLY A O 1
ATOM 1565 N N . LYS A 1 206 ? 3.179 1.531 -29.063 1.00 96.50 206 LYS A N 1
ATOM 1566 C CA . LYS A 1 206 ? 4.528 1.042 -29.372 1.00 96.50 206 LYS A CA 1
ATOM 1567 C C . LYS A 1 206 ? 4.804 -0.239 -28.589 1.00 96.50 206 LYS A C 1
ATOM 1569 O O . LYS A 1 206 ? 4.384 -0.366 -27.439 1.00 96.50 206 LYS A O 1
ATOM 1574 N N . ASP A 1 207 ? 5.538 -1.161 -29.200 1.00 95.69 207 ASP A N 1
ATOM 1575 C CA . ASP A 1 207 ? 6.061 -2.327 -28.497 1.00 95.69 207 ASP A CA 1
ATOM 1576 C C . ASP A 1 207 ? 7.147 -1.920 -27.484 1.00 95.69 207 ASP A C 1
ATOM 1578 O O . ASP A 1 207 ? 7.755 -0.847 -27.579 1.00 95.69 207 ASP A O 1
ATOM 1582 N N . PHE A 1 208 ? 7.377 -2.782 -26.494 1.00 95.62 208 PHE A N 1
ATOM 1583 C CA . PHE A 1 208 ? 8.315 -2.504 -25.411 1.00 95.62 208 PHE A CA 1
ATOM 1584 C C . PHE A 1 208 ? 9.755 -2.308 -25.903 1.00 95.62 208 PHE A C 1
ATOM 1586 O O . PHE A 1 208 ? 10.437 -1.416 -25.403 1.00 95.62 208 PHE A O 1
ATOM 1593 N N . GLU A 1 209 ? 10.215 -3.077 -26.895 1.00 95.50 209 GLU A N 1
ATOM 1594 C CA . GLU A 1 209 ? 11.590 -2.978 -27.403 1.00 95.50 209 GLU A CA 1
ATOM 1595 C C . GLU A 1 209 ? 11.841 -1.604 -28.035 1.00 95.50 209 GLU A C 1
ATOM 1597 O O . GLU A 1 209 ? 12.847 -0.956 -27.741 1.00 95.50 209 GLU A O 1
ATOM 1602 N N . THR A 1 210 ? 10.885 -1.105 -28.823 1.00 94.81 210 THR A N 1
ATOM 1603 C CA . THR A 1 210 ? 10.935 0.237 -29.417 1.00 94.81 210 THR A CA 1
ATOM 1604 C C . THR A 1 210 ? 10.962 1.337 -28.354 1.00 94.81 210 THR A C 1
ATOM 1606 O O . THR A 1 210 ? 11.707 2.312 -28.481 1.00 94.81 210 THR A O 1
ATOM 1609 N N . ILE A 1 211 ? 10.145 1.209 -27.303 1.00 95.31 211 ILE A N 1
ATOM 1610 C CA . ILE A 1 211 ? 10.131 2.164 -26.184 1.00 95.31 211 ILE A CA 1
ATOM 1611 C C . ILE A 1 211 ? 11.488 2.150 -25.479 1.00 95.31 211 ILE A C 1
ATOM 1613 O O . ILE A 1 211 ? 12.099 3.203 -25.294 1.00 95.31 211 ILE A O 1
ATOM 1617 N N . HIS A 1 212 ? 11.964 0.958 -25.123 1.00 94.50 212 HIS A N 1
ATOM 1618 C CA . HIS A 1 212 ? 13.182 0.740 -24.354 1.00 94.50 212 HIS A CA 1
ATOM 1619 C C . HIS A 1 212 ? 14.431 1.240 -25.077 1.00 94.50 212 HIS A C 1
ATOM 1621 O O . HIS A 1 212 ? 15.230 1.972 -24.491 1.00 94.50 212 HIS A O 1
ATOM 1627 N N . ALA A 1 213 ? 14.545 0.961 -26.378 1.00 90.56 213 ALA A N 1
ATOM 1628 C CA . ALA A 1 213 ? 15.624 1.478 -27.213 1.00 90.56 213 ALA A CA 1
ATOM 1629 C C . ALA A 1 213 ? 15.672 3.018 -27.218 1.00 90.56 213 ALA A C 1
ATOM 1631 O O . ALA A 1 213 ? 16.750 3.603 -27.297 1.00 90.56 213 ALA A O 1
ATOM 1632 N N . GLY A 1 214 ? 14.518 3.685 -27.104 1.00 89.25 214 GLY A N 1
ATOM 1633 C CA . GLY A 1 214 ? 14.421 5.144 -27.061 1.00 89.25 214 GLY A CA 1
ATOM 1634 C C . GLY A 1 214 ? 14.723 5.773 -25.698 1.00 89.25 214 GLY A C 1
ATOM 1635 O O . GLY A 1 214 ? 15.154 6.927 -25.662 1.00 89.25 214 GLY A O 1
ATOM 1636 N N . LEU A 1 215 ? 14.533 5.041 -24.590 1.00 89.38 215 LEU A N 1
ATOM 1637 C CA . LEU A 1 215 ? 14.664 5.577 -23.224 1.00 89.38 215 LEU A CA 1
ATOM 1638 C C . LEU A 1 215 ? 16.048 6.157 -22.945 1.00 89.38 215 LEU A C 1
ATOM 1640 O O . LEU A 1 215 ? 16.178 7.188 -22.290 1.00 89.38 215 LEU A O 1
ATOM 1644 N N . TRP A 1 216 ? 17.080 5.488 -23.449 1.00 85.62 216 TRP A N 1
ATOM 1645 C CA . TRP A 1 216 ? 18.458 5.744 -23.041 1.00 85.62 216 TRP A CA 1
ATOM 1646 C C . TRP A 1 216 ? 19.275 6.526 -24.068 1.00 85.62 216 TRP A C 1
ATOM 1648 O O . TRP A 1 216 ? 20.411 6.898 -23.788 1.00 85.62 216 TRP A O 1
ATOM 1658 N N . VAL A 1 217 ? 18.711 6.792 -25.246 1.00 77.50 217 VAL A N 1
ATOM 1659 C CA . VAL A 1 217 ? 19.386 7.541 -26.319 1.00 77.50 217 VAL A CA 1
ATOM 1660 C C . VAL A 1 217 ? 19.320 9.053 -26.074 1.00 77.50 217 VAL A C 1
ATOM 1662 O O . VAL A 1 217 ? 20.196 9.782 -26.526 1.00 77.50 217 VAL A O 1
ATOM 1665 N N . GLN A 1 218 ? 18.328 9.534 -25.316 1.00 55.78 218 GLN A N 1
ATOM 1666 C CA . GLN A 1 218 ? 18.140 10.963 -25.017 1.00 55.78 218 GLN A CA 1
ATOM 1667 C C . GLN A 1 218 ? 18.873 11.451 -23.752 1.00 55.78 218 GLN A C 1
ATOM 1669 O O . GLN A 1 218 ? 18.665 12.584 -23.329 1.00 55.78 218 GLN A O 1
ATOM 1674 N N . SER A 1 219 ? 19.695 10.611 -23.116 1.00 49.25 219 SER A N 1
ATOM 1675 C CA . SER A 1 219 ? 20.360 10.926 -21.838 1.00 49.25 219 SER A CA 1
ATOM 1676 C C . SER A 1 219 ? 21.823 11.380 -21.967 1.00 49.25 219 SER A C 1
ATOM 1678 O O . SER A 1 219 ? 22.523 11.393 -20.957 1.00 49.25 219 SER A O 1
ATOM 1680 N N . ASN A 1 220 ? 22.273 11.752 -23.172 1.00 39.28 220 ASN A N 1
ATOM 1681 C CA . ASN A 1 220 ? 23.592 12.347 -23.428 1.00 39.28 220 ASN A CA 1
ATOM 1682 C C . ASN A 1 220 ? 23.469 13.806 -23.867 1.00 39.28 220 ASN A C 1
ATOM 1684 O O . ASN A 1 220 ? 22.641 14.070 -24.768 1.00 39.28 220 ASN A O 1
#

Secondary structure (DSSP, 8-state):
-------------PPPHHHHHHHHHHHHTT--HHHHHHHHHHHHHTT--HHHHHHHTHHHHHHHHTT---HHHHHHHHHHHHTT--HHHHHHHHHHHHHHHHHHHHHHHHT-SS--TTHHHHHHHHHHHHHTT--HHHHHHHHHSSS---HHHHHHHHHHHHHHHHTT--HHHHHHHHHHHHHTT--HHHHHHHHHHHHHHHHTT--HHHHHHHHTTT--